Protein AF-A0AA96SDV1-F1 (afdb_monomer)

Structure (mmCIF, N/CA/C/O backbone):
data_AF-A0AA96SDV1-F1
#
_entry.id   AF-A0AA96SDV1-F1
#
loop_
_atom_site.group_PDB
_atom_site.id
_atom_site.type_symbol
_atom_site.label_atom_id
_atom_site.label_alt_id
_atom_site.label_comp_id
_atom_site.label_asym_id
_atom_site.label_entity_id
_atom_site.label_seq_id
_atom_site.pdbx_PDB_ins_code
_atom_site.Cartn_x
_atom_site.Cartn_y
_atom_site.Cartn_z
_atom_site.occupancy
_atom_site.B_iso_or_equiv
_atom_site.auth_seq_id
_atom_site.auth_comp_id
_atom_site.auth_asym_id
_atom_site.auth_atom_id
_atom_site.pdbx_PDB_model_num
ATOM 1 N N . MET A 1 1 ? 30.308 -0.633 -49.881 1.00 46.16 1 MET A N 1
ATOM 2 C CA . MET A 1 1 ? 30.335 0.846 -50.010 1.00 46.16 1 MET A CA 1
ATOM 3 C C . MET A 1 1 ? 31.637 1.445 -49.468 1.00 46.16 1 MET A C 1
ATOM 5 O O . MET A 1 1 ? 32.096 2.434 -50.023 1.00 46.16 1 MET A O 1
ATOM 9 N N . GLU A 1 2 ? 32.264 0.840 -48.448 1.00 49.03 2 GLU A N 1
ATOM 10 C CA . GLU A 1 2 ? 33.582 1.255 -47.923 1.00 49.03 2 GLU A CA 1
ATOM 11 C C . GLU A 1 2 ? 34.731 1.100 -48.927 1.00 49.03 2 GLU A C 1
ATOM 13 O O . GLU A 1 2 ? 35.486 2.045 -49.115 1.00 49.03 2 GLU A O 1
ATOM 18 N N . THR A 1 3 ? 34.788 -0.001 -49.680 1.00 58.09 3 THR A N 1
ATOM 19 C CA . THR A 1 3 ? 35.869 -0.283 -50.646 1.00 58.09 3 THR A CA 1
ATOM 20 C C . THR A 1 3 ? 36.014 0.763 -51.754 1.00 58.09 3 THR A C 1
ATOM 22 O O . THR A 1 3 ? 37.123 1.163 -52.090 1.00 58.09 3 THR A O 1
ATOM 25 N N . ILE A 1 4 ? 34.905 1.270 -52.300 1.00 57.59 4 ILE A N 1
ATOM 26 C CA . ILE A 1 4 ? 34.929 2.320 -53.335 1.00 57.59 4 ILE A CA 1
ATOM 27 C C . ILE A 1 4 ? 35.374 3.660 -52.738 1.00 57.59 4 ILE A C 1
ATOM 29 O O . ILE A 1 4 ? 36.115 4.412 -53.369 1.00 57.59 4 ILE A O 1
ATOM 33 N N . LYS A 1 5 ? 34.947 3.957 -51.506 1.00 57.22 5 LYS A N 1
ATOM 34 C CA . LYS A 1 5 ? 35.316 5.186 -50.797 1.00 57.22 5 LYS A CA 1
ATOM 35 C C . LYS A 1 5 ? 36.803 5.196 -50.439 1.00 57.22 5 LYS A C 1
ATOM 37 O O . LYS A 1 5 ? 37.444 6.239 -50.523 1.00 57.22 5 LYS A O 1
ATOM 42 N N . GLU A 1 6 ? 37.339 4.037 -50.084 1.00 62.56 6 GLU A N 1
ATOM 43 C CA . GLU A 1 6 ? 38.743 3.830 -49.746 1.00 62.56 6 GLU A CA 1
ATOM 44 C C . GLU A 1 6 ? 39.637 3.852 -50.994 1.00 62.56 6 GLU A C 1
ATOM 46 O O . GLU A 1 6 ? 40.657 4.537 -50.999 1.00 62.56 6 GLU A O 1
ATOM 51 N N . LEU A 1 7 ? 39.201 3.233 -52.099 1.00 61.16 7 LEU A N 1
ATOM 52 C CA . LEU A 1 7 ? 39.868 3.327 -53.404 1.00 61.16 7 LEU A CA 1
ATOM 53 C C . LEU A 1 7 ? 39.918 4.767 -53.925 1.00 61.16 7 LEU A C 1
ATOM 55 O O . LEU A 1 7 ? 40.972 5.219 -54.367 1.00 61.16 7 LEU A O 1
ATOM 59 N N . LEU A 1 8 ? 38.811 5.511 -53.824 1.00 56.19 8 LEU A N 1
ATOM 60 C CA . LEU A 1 8 ? 38.779 6.933 -54.172 1.00 56.19 8 LEU A CA 1
ATOM 61 C C . LEU A 1 8 ? 39.690 7.745 -53.252 1.00 56.19 8 LEU A C 1
ATOM 63 O O . LEU A 1 8 ? 40.489 8.534 -53.738 1.00 56.19 8 LEU A O 1
ATOM 67 N N . SER A 1 9 ? 39.630 7.532 -51.937 1.00 59.84 9 SER A N 1
ATOM 68 C CA . SER A 1 9 ? 40.501 8.230 -50.987 1.00 59.84 9 SER A CA 1
ATOM 69 C C . SER A 1 9 ? 41.980 7.987 -51.291 1.00 59.84 9 SER A C 1
ATOM 71 O O . SER A 1 9 ? 42.760 8.934 -51.311 1.00 59.84 9 SER A O 1
ATOM 73 N N . ASN A 1 10 ? 42.364 6.743 -51.574 1.00 67.88 10 ASN A N 1
ATOM 74 C CA . ASN A 1 10 ? 43.746 6.376 -51.868 1.00 67.88 10 ASN A CA 1
ATOM 75 C C . ASN A 1 10 ? 44.205 6.914 -53.224 1.00 67.88 10 ASN A C 1
ATOM 77 O O . ASN A 1 10 ? 45.301 7.457 -53.313 1.00 67.88 10 ASN A O 1
ATOM 81 N N . PHE A 1 11 ? 43.362 6.857 -54.258 1.00 64.69 11 PHE A N 1
ATOM 82 C CA . PHE A 1 11 ? 43.662 7.468 -55.553 1.00 64.69 11 PHE A CA 1
ATOM 83 C C . PHE A 1 11 ? 43.904 8.977 -55.420 1.00 64.69 11 PHE A C 1
ATOM 85 O O . PHE A 1 11 ? 44.872 9.504 -55.960 1.00 64.69 11 PHE A O 1
ATOM 92 N N . LEU A 1 12 ? 43.069 9.668 -54.645 1.00 57.94 12 LEU A N 1
ATOM 93 C CA . LEU A 1 12 ? 43.181 11.110 -54.437 1.00 57.94 12 LEU A CA 1
ATOM 94 C C . LEU A 1 12 ? 44.414 11.492 -53.613 1.00 57.94 12 LEU A C 1
ATOM 96 O O . LEU A 1 12 ? 45.071 12.475 -53.937 1.00 57.94 12 LEU A O 1
ATOM 100 N N . LYS A 1 13 ? 44.777 10.679 -52.617 1.00 56.91 13 LYS A N 1
ATOM 101 C CA . LYS A 1 13 ? 45.990 10.857 -51.805 1.00 56.91 13 LYS A CA 1
ATOM 102 C C . LYS A 1 13 ? 47.271 10.625 -52.616 1.00 56.91 13 LYS A C 1
ATOM 104 O O . LYS A 1 13 ? 48.231 11.376 -52.500 1.00 56.91 13 LYS A O 1
ATOM 109 N N . VAL A 1 14 ? 47.258 9.627 -53.502 1.00 56.12 14 VAL A N 1
ATOM 110 C CA . VAL A 1 14 ? 48.358 9.344 -54.440 1.00 56.12 14 VAL A CA 1
ATOM 111 C C . VAL A 1 14 ? 48.517 10.470 -55.464 1.00 56.12 14 VAL A C 1
ATOM 113 O O . VAL A 1 14 ? 49.640 10.811 -55.839 1.00 56.12 14 VAL A O 1
ATOM 116 N N . GLN A 1 15 ? 47.411 11.079 -55.900 1.00 51.03 15 GLN A N 1
ATOM 117 C CA . GLN A 1 15 ? 47.461 12.278 -56.735 1.00 51.03 15 GLN A CA 1
ATOM 118 C C . GLN A 1 15 ? 48.000 13.475 -55.947 1.00 51.03 15 GLN A C 1
ATOM 120 O O . GLN A 1 15 ? 48.813 14.205 -56.494 1.00 51.03 15 GLN 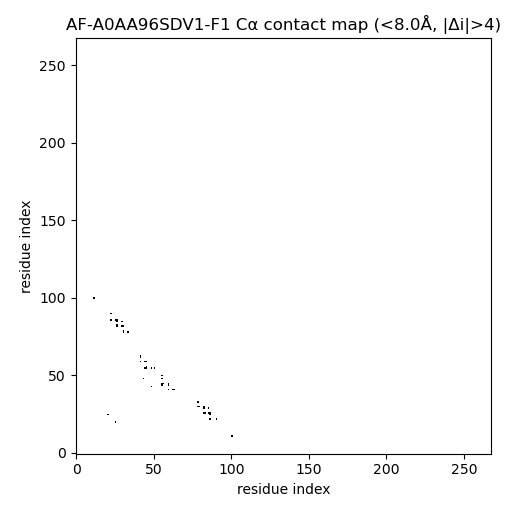A O 1
ATOM 125 N N . GLU A 1 16 ? 47.633 13.636 -54.672 1.00 51.94 16 GLU A N 1
ATOM 126 C CA . GLU A 1 16 ? 48.140 14.695 -53.788 1.00 51.94 16 GLU A CA 1
ATOM 127 C C . GLU A 1 16 ? 49.663 14.628 -53.567 1.00 51.94 16 GLU A C 1
ATOM 129 O O . GLU A 1 16 ? 50.335 15.656 -53.536 1.00 51.94 16 GLU A O 1
ATOM 134 N N . GLU A 1 17 ? 50.245 13.431 -53.483 1.00 55.88 17 GLU A N 1
ATOM 135 C CA . GLU A 1 17 ? 51.693 13.260 -53.294 1.00 55.88 17 GLU A CA 1
ATOM 136 C C . GLU A 1 17 ? 52.511 13.485 -54.577 1.00 55.88 17 GLU A C 1
ATOM 138 O O . GLU A 1 17 ? 53.611 14.042 -54.517 1.00 55.88 17 GLU A O 1
ATOM 143 N N . LYS A 1 18 ? 51.969 13.153 -55.759 1.00 54.41 18 LYS A N 1
ATOM 144 C CA . LYS A 1 18 ? 52.624 13.438 -57.053 1.00 54.41 18 LYS A CA 1
ATOM 145 C C . LYS A 1 18 ? 52.717 14.942 -57.369 1.00 54.41 18 LYS A C 1
ATOM 147 O O . LYS A 1 18 ? 53.547 15.335 -58.186 1.00 54.41 18 LYS A O 1
ATOM 152 N N . ILE A 1 19 ? 51.934 15.788 -56.687 1.00 51.47 19 ILE A N 1
ATOM 153 C CA . ILE A 1 19 ? 51.866 17.259 -56.854 1.00 51.47 19 ILE A CA 1
ATOM 154 C C . ILE A 1 19 ? 53.141 17.993 -56.428 1.00 51.47 19 ILE A C 1
ATOM 156 O O . ILE A 1 19 ? 53.371 19.117 -56.864 1.00 51.47 19 ILE A O 1
ATOM 160 N N . LYS A 1 20 ? 54.009 17.394 -55.607 1.00 52.22 20 LYS A N 1
ATOM 161 C CA . LYS A 1 20 ? 55.226 18.081 -55.136 1.00 52.22 20 LYS A CA 1
ATOM 162 C C . LYS A 1 20 ? 56.377 18.102 -56.142 1.00 52.22 20 LYS A C 1
ATOM 164 O O . LYS A 1 20 ? 57.445 18.616 -55.813 1.00 52.22 20 LYS A O 1
ATOM 169 N N . THR A 1 21 ? 56.206 17.551 -57.343 1.00 58.50 21 THR A N 1
ATOM 170 C CA . THR A 1 21 ? 57.292 17.566 -58.326 1.00 58.50 21 THR A CA 1
ATOM 171 C C . THR A 1 21 ? 57.324 18.900 -59.075 1.00 58.50 21 THR A C 1
ATOM 173 O O . THR A 1 21 ? 56.335 19.256 -59.717 1.00 58.50 21 THR A O 1
ATOM 176 N N . PRO A 1 22 ? 58.439 19.661 -59.012 1.00 59.53 22 PRO A N 1
ATOM 177 C CA . PRO A 1 22 ? 58.585 20.878 -59.797 1.00 59.53 22 PRO A CA 1
ATOM 178 C C . PRO A 1 22 ? 58.378 20.526 -61.267 1.00 59.53 22 PRO A C 1
ATOM 180 O O . PRO A 1 22 ? 58.910 19.525 -61.738 1.00 59.53 22 PRO A O 1
ATOM 183 N N . THR A 1 23 ? 57.618 21.356 -61.975 1.00 59.34 23 THR A N 1
ATOM 184 C CA . THR A 1 23 ? 57.243 21.295 -63.399 1.00 59.34 23 THR A CA 1
ATOM 185 C C . THR A 1 23 ? 58.334 20.737 -64.335 1.00 59.34 23 THR A C 1
ATOM 187 O O . THR A 1 23 ? 58.040 20.080 -65.331 1.00 59.34 23 THR A O 1
ATOM 190 N N . PHE A 1 24 ? 59.602 20.925 -63.966 1.00 55.38 24 PHE A N 1
ATOM 191 C CA . PHE A 1 24 ? 60.792 20.333 -64.571 1.00 55.38 24 PHE A CA 1
ATOM 192 C C . PHE A 1 24 ? 60.810 18.789 -64.635 1.00 55.38 24 PHE A C 1
ATOM 194 O O . PHE A 1 24 ? 61.191 18.233 -65.660 1.00 55.38 24 PHE A O 1
ATOM 201 N N . ILE A 1 25 ? 60.379 18.073 -63.590 1.00 62.38 25 ILE A N 1
ATOM 202 C CA . ILE A 1 25 ? 60.376 16.598 -63.563 1.00 62.38 25 ILE A CA 1
ATOM 203 C C . ILE A 1 25 ? 59.288 16.043 -64.488 1.00 62.38 25 ILE A C 1
ATOM 205 O O . ILE A 1 25 ? 59.541 15.101 -65.235 1.00 62.38 25 ILE A O 1
ATOM 209 N N . THR A 1 26 ? 58.108 16.666 -64.519 1.00 65.31 26 THR A N 1
ATOM 210 C CA . THR A 1 26 ? 57.031 16.302 -65.454 1.00 65.31 26 THR A CA 1
ATOM 211 C C . THR A 1 26 ? 57.447 16.549 -66.904 1.00 65.31 26 THR A C 1
ATOM 213 O O . THR A 1 26 ? 57.232 15.690 -67.759 1.00 65.31 26 THR A O 1
ATOM 216 N N . PHE A 1 27 ? 58.120 17.674 -67.169 1.00 63.06 27 PHE A N 1
ATOM 217 C CA . PHE A 1 27 ? 58.722 17.965 -68.470 1.00 63.06 27 PHE A CA 1
ATOM 218 C C . PHE A 1 27 ? 59.761 16.903 -68.868 1.00 63.06 27 PHE A C 1
ATOM 220 O O . PHE A 1 27 ? 59.729 16.393 -69.988 1.00 63.06 27 PHE A O 1
ATOM 227 N N . PHE A 1 28 ? 60.645 16.513 -67.945 1.00 62.22 28 PHE A N 1
ATOM 228 C CA . PHE A 1 28 ? 61.692 15.524 -68.203 1.00 62.22 28 PHE A CA 1
ATOM 229 C C . PHE A 1 28 ? 61.121 14.121 -68.466 1.00 62.22 28 PHE A C 1
ATOM 231 O O . PHE A 1 28 ? 61.553 13.440 -69.394 1.00 62.22 28 PHE A O 1
ATOM 238 N N . ILE A 1 29 ? 60.096 13.706 -67.714 1.00 70.62 29 ILE A N 1
ATOM 239 C CA . ILE A 1 29 ? 59.392 12.435 -67.940 1.00 70.62 29 ILE A CA 1
ATOM 240 C C . ILE A 1 29 ? 58.694 12.441 -69.306 1.00 70.62 29 ILE A C 1
ATOM 242 O O . ILE A 1 29 ? 58.842 11.486 -70.066 1.00 70.62 29 ILE A O 1
ATOM 246 N N . ALA A 1 30 ? 57.981 13.516 -69.658 1.00 67.19 30 ALA A N 1
ATOM 247 C CA . ALA A 1 30 ? 57.327 13.631 -70.962 1.00 67.19 30 ALA A CA 1
ATOM 248 C C . ALA A 1 30 ? 58.341 13.589 -72.121 1.00 67.19 30 ALA A C 1
ATOM 250 O O . ALA A 1 30 ? 58.115 12.908 -73.123 1.00 67.19 30 ALA A O 1
ATOM 251 N N . PHE A 1 31 ? 59.489 14.253 -71.959 1.00 65.69 31 PHE A N 1
ATOM 252 C CA . PHE A 1 31 ? 60.585 14.236 -72.926 1.00 65.69 31 PHE A CA 1
ATOM 253 C C . PHE A 1 31 ? 61.183 12.830 -73.115 1.00 65.69 31 PHE A C 1
ATOM 255 O O . PHE A 1 31 ? 61.393 12.395 -74.250 1.00 65.69 31 PHE A O 1
ATOM 262 N N . LEU A 1 32 ? 61.401 12.084 -72.026 1.00 68.44 32 LEU A N 1
ATOM 263 C CA . LEU A 1 32 ? 61.903 10.707 -72.089 1.00 68.44 32 LEU A CA 1
ATOM 264 C C . LEU A 1 32 ? 60.896 9.744 -72.728 1.00 68.44 32 LEU A C 1
ATOM 266 O O . LEU A 1 32 ? 61.281 8.939 -73.574 1.00 68.44 32 LEU A O 1
ATOM 270 N N . VAL A 1 33 ? 59.611 9.843 -72.377 1.00 73.31 33 VAL A N 1
ATOM 271 C CA . VAL A 1 33 ? 58.551 9.009 -72.971 1.00 73.31 33 VAL A CA 1
ATOM 272 C C . VAL A 1 33 ? 58.440 9.259 -74.474 1.00 73.31 33 VAL A C 1
ATOM 274 O O . VAL A 1 33 ? 58.340 8.305 -75.243 1.00 73.31 33 VAL A O 1
ATOM 277 N N . PHE A 1 34 ? 58.532 10.516 -74.914 1.00 68.00 34 PHE A N 1
ATOM 278 C CA . PHE A 1 34 ? 58.547 10.858 -76.336 1.00 68.00 34 PHE A CA 1
ATOM 279 C C . PHE A 1 34 ? 59.742 10.225 -77.064 1.00 68.00 34 PHE A C 1
ATOM 281 O O . PHE A 1 34 ? 59.574 9.610 -78.118 1.00 68.00 34 PHE A O 1
ATOM 288 N N . LYS A 1 35 ? 60.944 10.303 -76.474 1.00 67.12 35 LYS A N 1
ATOM 289 C CA . LYS A 1 35 ? 62.144 9.649 -77.017 1.00 67.12 35 LYS A CA 1
ATOM 290 C C . LYS A 1 35 ? 61.968 8.132 -77.115 1.00 67.12 35 LYS A C 1
ATOM 292 O O . LYS A 1 35 ? 62.226 7.562 -78.169 1.00 67.12 35 LYS A O 1
ATOM 297 N N . ILE A 1 36 ? 61.471 7.486 -76.063 1.00 70.25 36 ILE A N 1
ATOM 298 C CA . ILE A 1 36 ? 61.225 6.035 -76.035 1.00 70.25 36 ILE A CA 1
ATOM 299 C C . ILE A 1 36 ? 60.193 5.619 -77.092 1.00 70.25 36 ILE A C 1
ATOM 301 O O . ILE A 1 36 ? 60.390 4.618 -77.778 1.00 70.25 36 ILE A O 1
ATOM 305 N N . TRP A 1 37 ? 59.125 6.399 -77.273 1.00 72.19 37 TRP A N 1
ATOM 306 C CA . TRP A 1 37 ? 58.081 6.116 -78.257 1.00 72.19 37 TRP A CA 1
ATOM 307 C C . TRP A 1 37 ? 58.604 6.133 -79.702 1.00 72.19 37 TRP A C 1
ATOM 309 O O . TRP A 1 37 ? 58.268 5.249 -80.490 1.00 72.19 37 TRP A O 1
ATOM 319 N N . ILE A 1 38 ? 59.494 7.071 -80.034 1.00 67.38 38 ILE A N 1
ATOM 320 C CA . ILE A 1 38 ? 60.153 7.153 -81.348 1.00 67.38 38 ILE A CA 1
ATOM 321 C C . ILE A 1 38 ? 61.025 5.929 -81.649 1.00 67.38 38 ILE A C 1
ATOM 323 O O . ILE A 1 38 ? 60.967 5.387 -82.755 1.00 67.38 38 ILE A O 1
ATOM 327 N N . TYR A 1 39 ? 61.789 5.446 -80.668 1.00 66.75 39 TYR A N 1
ATOM 328 C CA . TYR A 1 39 ? 62.672 4.288 -80.850 1.00 66.75 39 TYR A CA 1
ATOM 329 C C . TYR A 1 39 ? 61.971 2.939 -80.638 1.00 66.75 39 TYR A C 1
ATOM 331 O O . TYR A 1 39 ? 62.569 1.883 -80.859 1.00 66.75 39 TYR A O 1
ATOM 339 N N . TRP A 1 40 ? 60.682 2.941 -80.291 1.00 67.12 40 TRP A N 1
ATOM 340 C CA . TRP A 1 40 ? 59.921 1.721 -80.035 1.00 67.12 40 TRP A CA 1
ATOM 341 C C . TRP A 1 40 ? 59.820 0.806 -81.262 1.00 67.12 40 TRP A C 1
ATOM 343 O O . TRP A 1 40 ? 59.880 -0.415 -81.140 1.00 67.12 40 TRP A O 1
ATOM 353 N N . LYS A 1 41 ? 59.715 1.372 -82.471 1.00 66.31 41 LYS A N 1
ATOM 354 C CA . LYS A 1 41 ? 59.564 0.586 -83.705 1.00 66.31 41 LYS A CA 1
ATOM 355 C C . LYS A 1 41 ? 60.830 -0.238 -84.032 1.00 66.31 41 LYS A C 1
ATOM 357 O O . LYS A 1 41 ? 60.678 -1.445 -84.219 1.00 66.31 41 LYS A O 1
ATOM 362 N N . PRO A 1 42 ? 62.059 0.319 -84.030 1.00 66.12 42 PRO A N 1
ATOM 363 C CA . PRO A 1 42 ? 63.296 -0.474 -84.088 1.00 66.12 42 PRO A CA 1
ATOM 364 C C . PRO A 1 42 ? 63.414 -1.530 -82.979 1.00 66.12 42 PRO A C 1
ATOM 366 O O . PRO A 1 42 ? 63.691 -2.692 -83.274 1.00 66.12 42 PRO A O 1
ATOM 369 N N . ILE A 1 43 ? 63.126 -1.156 -81.725 1.00 67.25 43 ILE A N 1
ATOM 370 C CA . ILE A 1 43 ? 63.198 -2.059 -80.561 1.00 67.25 43 ILE A CA 1
ATOM 371 C C . ILE A 1 43 ? 62.228 -3.243 -80.717 1.00 67.25 43 ILE A C 1
ATOM 373 O O . ILE A 1 43 ? 62.588 -4.391 -80.464 1.00 67.25 43 ILE A O 1
ATOM 377 N N . SER A 1 44 ? 61.014 -2.992 -81.210 1.00 64.94 44 SER A N 1
ATOM 378 C CA . SER A 1 44 ? 60.020 -4.041 -81.455 1.00 64.94 44 SER A CA 1
ATOM 379 C C . SER A 1 44 ? 60.454 -5.020 -82.552 1.00 64.94 44 SER A C 1
ATOM 381 O O . SER A 1 44 ? 60.241 -6.220 -82.417 1.00 64.94 44 SER A O 1
ATOM 383 N N . ILE A 1 45 ? 61.123 -4.544 -83.609 1.00 65.19 45 ILE A N 1
ATOM 384 C CA . ILE A 1 45 ? 61.638 -5.393 -84.697 1.00 65.19 45 ILE A CA 1
ATOM 385 C C . ILE A 1 45 ? 62.792 -6.264 -84.200 1.00 65.19 45 ILE A C 1
ATOM 387 O O . ILE A 1 45 ? 62.889 -7.423 -84.597 1.00 65.19 45 ILE A O 1
ATOM 391 N N . PHE A 1 46 ? 63.635 -5.734 -83.314 1.00 67.75 46 PHE A N 1
ATOM 392 C CA . PHE A 1 46 ? 64.703 -6.499 -82.676 1.00 67.75 46 PHE A CA 1
ATOM 393 C C . PHE A 1 46 ? 64.156 -7.670 -81.849 1.00 67.75 46 PHE A C 1
ATOM 395 O O . PHE A 1 46 ? 64.636 -8.797 -81.982 1.00 67.75 46 PHE A O 1
ATOM 402 N N . LEU A 1 47 ? 63.122 -7.407 -81.044 1.00 66.69 47 LEU A N 1
ATOM 403 C CA . LEU A 1 47 ? 62.551 -8.377 -80.107 1.00 66.69 47 LEU A CA 1
ATOM 404 C C . LEU A 1 47 ? 61.600 -9.396 -80.758 1.00 66.69 47 LEU A C 1
ATOM 406 O O . LEU A 1 47 ? 61.584 -10.547 -80.337 1.00 66.69 47 LEU A O 1
ATOM 410 N N . LEU A 1 48 ? 60.805 -8.996 -81.760 1.00 62.59 48 LEU A N 1
ATOM 411 C CA . LEU A 1 48 ? 59.678 -9.798 -82.276 1.00 62.59 48 LEU A CA 1
ATOM 412 C C . LEU A 1 48 ? 59.880 -10.361 -83.694 1.00 62.59 48 LEU A C 1
ATOM 414 O O . LEU A 1 48 ? 59.044 -11.130 -84.165 1.00 62.59 48 LEU A O 1
ATOM 418 N N . SER A 1 49 ? 60.947 -9.990 -84.409 1.00 63.19 49 SER A N 1
ATOM 419 C CA . SER A 1 49 ? 61.202 -10.514 -85.760 1.00 63.19 49 SER A CA 1
ATOM 420 C C . SER A 1 49 ? 61.707 -11.960 -85.722 1.00 63.19 49 SER A C 1
ATOM 422 O O . SER A 1 49 ? 62.539 -12.307 -84.890 1.00 63.19 49 SER A O 1
ATOM 424 N N . THR A 1 50 ? 61.260 -12.800 -86.658 1.00 61.34 50 THR A N 1
ATOM 425 C CA . THR A 1 50 ? 61.643 -14.221 -86.778 1.00 61.34 50 THR A CA 1
ATOM 426 C C . THR A 1 50 ? 62.829 -14.476 -87.721 1.00 61.34 50 THR A C 1
ATOM 428 O O . THR A 1 50 ? 63.242 -15.620 -87.885 1.00 61.34 50 THR A O 1
ATOM 431 N N . LYS A 1 51 ? 63.411 -13.429 -88.326 1.00 66.81 51 LYS A N 1
ATOM 432 C CA . LYS A 1 51 ? 64.542 -13.519 -89.280 1.00 66.81 51 LYS A CA 1
ATOM 433 C C . LYS A 1 51 ? 65.885 -13.829 -88.598 1.00 66.81 51 LYS A C 1
ATOM 435 O O . LYS A 1 51 ? 65.967 -13.766 -87.373 1.00 66.81 51 LYS A O 1
ATOM 440 N N . THR A 1 52 ? 66.946 -14.145 -89.341 1.00 70.12 52 THR A N 1
ATOM 441 C CA . THR A 1 52 ? 68.301 -14.334 -88.776 1.00 70.12 52 THR A CA 1
ATOM 442 C C . THR A 1 52 ? 68.837 -13.030 -88.168 1.00 70.12 52 THR A C 1
ATOM 444 O O . THR A 1 52 ? 68.421 -11.937 -88.552 1.00 70.12 52 THR A O 1
ATOM 447 N N . ILE A 1 53 ? 69.726 -13.124 -87.171 1.00 65.25 53 ILE A N 1
ATOM 448 C CA . ILE A 1 53 ? 70.187 -11.962 -86.382 1.00 65.25 53 ILE A CA 1
ATOM 449 C C . ILE A 1 53 ? 70.850 -10.893 -87.269 1.00 65.25 53 ILE A C 1
ATOM 451 O O . ILE A 1 53 ? 70.628 -9.704 -87.061 1.00 65.25 53 ILE A O 1
ATOM 455 N N . GLU A 1 54 ? 71.591 -11.301 -88.297 1.00 64.81 54 GLU A N 1
ATOM 456 C CA . GLU A 1 54 ? 72.297 -10.396 -89.211 1.00 64.81 54 GLU A CA 1
ATOM 457 C C . GLU A 1 54 ? 71.336 -9.556 -90.071 1.00 64.81 54 GLU A C 1
ATOM 459 O O . GLU A 1 54 ? 71.468 -8.334 -90.145 1.00 64.81 54 GLU A O 1
ATOM 464 N N . GLU A 1 55 ? 70.274 -10.168 -90.609 1.00 68.44 55 GLU A N 1
ATOM 465 C CA . GLU A 1 55 ? 69.219 -9.429 -91.315 1.00 68.44 55 GLU A CA 1
ATOM 466 C C . GLU A 1 55 ? 68.446 -8.489 -90.379 1.00 68.44 55 GLU A C 1
ATOM 468 O O . GLU A 1 55 ? 68.004 -7.417 -90.802 1.00 68.44 55 GLU A O 1
ATOM 473 N N . ARG A 1 56 ? 68.279 -8.855 -89.096 1.00 65.50 56 ARG A N 1
ATOM 474 C CA . ARG A 1 56 ? 67.657 -7.963 -88.100 1.00 65.50 56 ARG A CA 1
ATOM 475 C C . ARG A 1 56 ? 68.505 -6.722 -87.893 1.00 65.50 56 ARG A C 1
ATOM 477 O O . ARG A 1 56 ? 67.950 -5.628 -87.917 1.00 65.50 56 ARG A O 1
ATOM 484 N N . ILE A 1 57 ? 69.813 -6.893 -87.711 1.00 66.88 57 ILE A N 1
ATOM 485 C CA . ILE A 1 57 ? 70.738 -5.779 -87.501 1.00 66.88 57 ILE A CA 1
ATOM 486 C C . ILE A 1 57 ? 70.707 -4.850 -88.715 1.00 66.88 57 ILE A C 1
ATOM 4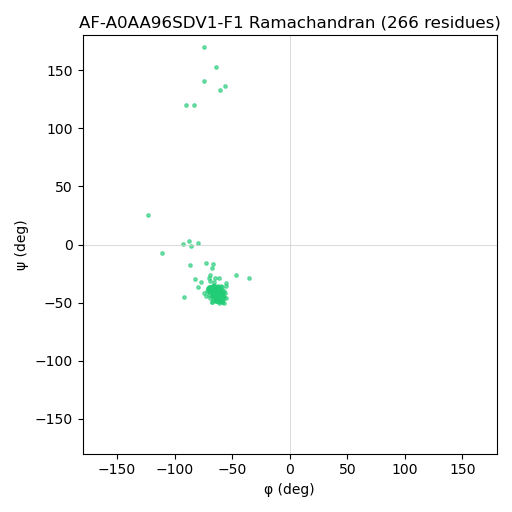88 O O . ILE A 1 57 ? 70.531 -3.657 -88.523 1.00 66.88 57 ILE A O 1
ATOM 492 N N . LEU A 1 58 ? 70.729 -5.370 -89.946 1.00 71.38 58 LEU A N 1
ATOM 493 C CA . LEU A 1 58 ? 70.710 -4.540 -91.159 1.00 71.38 58 LEU A CA 1
ATOM 494 C C . LEU A 1 58 ? 69.381 -3.772 -91.332 1.00 71.38 58 LEU A C 1
ATOM 496 O O . LEU A 1 58 ? 69.370 -2.586 -91.660 1.00 71.38 58 LEU A O 1
ATOM 500 N N . VAL A 1 59 ? 68.235 -4.409 -91.053 1.00 71.44 59 VAL A N 1
ATOM 501 C CA . VAL A 1 59 ? 66.918 -3.739 -91.100 1.00 71.44 59 VAL A CA 1
ATOM 502 C C . VAL A 1 59 ? 66.776 -2.688 -89.999 1.00 71.44 59 VAL A C 1
ATOM 504 O O . VAL A 1 59 ? 66.146 -1.649 -90.219 1.00 71.44 59 VAL A O 1
ATOM 507 N N . ILE A 1 60 ? 67.315 -2.959 -88.811 1.00 69.12 60 ILE A N 1
ATOM 508 C CA . ILE A 1 60 ? 67.315 -2.019 -87.690 1.00 69.12 60 ILE A CA 1
ATOM 509 C C . ILE A 1 60 ? 68.245 -0.854 -87.991 1.00 69.12 60 ILE A C 1
ATOM 511 O O . ILE A 1 60 ? 67.813 0.278 -87.834 1.00 69.12 60 ILE A O 1
ATOM 515 N N . ASP A 1 61 ? 69.450 -1.113 -88.486 1.00 70.31 61 ASP A N 1
ATOM 516 C CA . ASP A 1 61 ? 70.447 -0.099 -88.813 1.00 70.31 61 ASP A CA 1
ATOM 517 C C . ASP A 1 61 ? 69.948 0.834 -89.919 1.00 70.31 61 ASP A C 1
ATOM 519 O O . ASP A 1 61 ? 69.999 2.049 -89.779 1.00 70.31 61 ASP A O 1
ATOM 523 N N . ASN A 1 62 ? 69.303 0.298 -90.959 1.00 75.31 62 ASN A N 1
ATOM 524 C CA . ASN A 1 62 ? 68.674 1.127 -91.988 1.00 75.31 62 ASN A CA 1
ATOM 525 C C . ASN A 1 62 ? 67.490 1.948 -91.433 1.00 75.31 62 ASN A C 1
ATOM 527 O O . ASN A 1 62 ? 67.312 3.116 -91.770 1.00 75.31 62 ASN A O 1
ATOM 531 N N . LYS A 1 63 ? 66.677 1.379 -90.529 1.00 69.69 63 LYS A N 1
ATOM 532 C CA . LYS A 1 63 ? 65.580 2.126 -89.885 1.00 69.69 63 LYS A CA 1
ATOM 533 C C . LYS A 1 63 ? 66.084 3.182 -88.910 1.00 69.69 63 LYS A C 1
ATOM 535 O O . LYS A 1 63 ? 65.476 4.244 -88.844 1.00 69.69 63 LYS A O 1
ATOM 540 N N . ILE A 1 64 ? 67.152 2.906 -88.171 1.00 67.94 64 ILE A N 1
ATOM 541 C CA . ILE A 1 64 ? 67.807 3.867 -87.287 1.00 67.94 64 ILE A CA 1
ATOM 542 C C . ILE A 1 64 ? 68.447 4.965 -88.134 1.00 67.94 64 ILE A C 1
ATOM 544 O O . ILE A 1 64 ? 68.164 6.117 -87.854 1.00 67.94 64 ILE A O 1
ATOM 548 N N . ASN A 1 65 ? 69.144 4.651 -89.229 1.00 67.25 65 ASN A N 1
ATOM 549 C CA . ASN A 1 65 ? 69.684 5.645 -90.165 1.00 67.25 65 ASN A CA 1
ATOM 550 C C . ASN A 1 65 ? 68.590 6.505 -90.819 1.00 67.25 65 ASN A C 1
ATOM 552 O O . ASN A 1 65 ? 68.752 7.715 -90.938 1.00 67.25 65 ASN A O 1
ATOM 556 N N . LEU A 1 66 ? 67.444 5.927 -91.200 1.00 65.88 66 LEU A N 1
ATOM 557 C CA . LEU A 1 66 ? 66.294 6.694 -91.703 1.00 65.88 66 LEU A CA 1
ATOM 558 C C . LEU A 1 66 ? 65.677 7.586 -90.622 1.00 65.88 66 LEU A C 1
ATOM 560 O O . LEU A 1 66 ? 65.243 8.702 -90.911 1.00 65.88 66 LEU A O 1
ATOM 564 N N . ILE A 1 67 ? 65.609 7.103 -89.379 1.00 65.25 67 ILE A N 1
ATOM 565 C CA . ILE A 1 67 ? 65.194 7.909 -88.231 1.00 65.25 67 ILE A CA 1
ATOM 566 C C . ILE A 1 67 ? 66.222 9.022 -88.020 1.00 65.25 67 ILE A C 1
ATOM 568 O O . ILE A 1 67 ? 65.818 10.168 -87.959 1.00 65.25 67 ILE A O 1
ATOM 572 N N . GLU A 1 68 ? 67.521 8.748 -88.001 1.00 63.25 68 GLU A N 1
ATOM 573 C CA . GLU A 1 68 ? 68.589 9.730 -87.802 1.00 63.25 68 GLU A CA 1
ATOM 574 C C . GLU A 1 68 ? 68.685 10.753 -88.934 1.00 63.25 68 GLU A C 1
ATOM 576 O O . GLU A 1 68 ? 68.882 11.927 -88.642 1.00 63.25 68 GLU A O 1
ATOM 581 N N . GLN A 1 69 ? 68.451 10.388 -90.197 1.00 61.56 69 GLN A N 1
ATOM 582 C CA . GLN A 1 69 ? 68.336 11.355 -91.295 1.00 61.56 69 GLN A CA 1
ATOM 583 C C . GLN A 1 69 ? 67.107 12.259 -91.130 1.00 61.56 69 GLN A C 1
ATOM 585 O O . GLN A 1 69 ? 67.221 13.480 -91.266 1.00 61.56 69 GLN A O 1
AT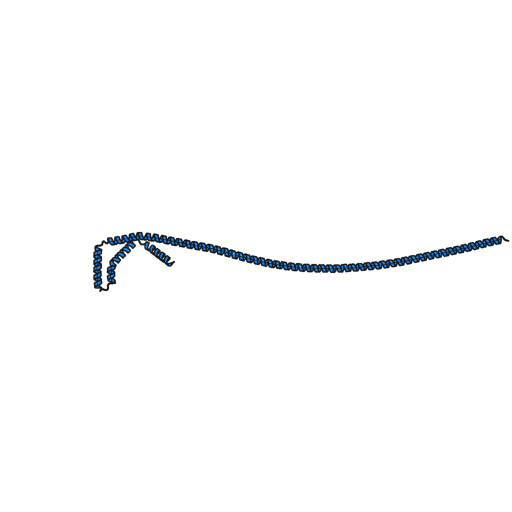OM 590 N N . ASN A 1 70 ? 65.950 11.687 -90.775 1.00 62.22 70 ASN A N 1
ATOM 591 C CA . ASN A 1 70 ? 64.723 12.450 -90.514 1.00 62.22 70 ASN A CA 1
ATOM 592 C C . ASN A 1 70 ? 64.798 13.273 -89.212 1.00 62.22 70 ASN A C 1
ATOM 594 O O . ASN A 1 70 ? 64.177 14.326 -89.103 1.00 62.22 70 ASN A O 1
ATOM 598 N N . PHE A 1 71 ? 65.568 12.825 -88.218 1.00 56.59 71 PHE A N 1
ATOM 599 C CA . PHE A 1 71 ? 65.814 13.536 -86.962 1.00 56.59 71 PHE A CA 1
ATOM 600 C C . PHE A 1 71 ? 66.911 14.585 -87.092 1.00 56.59 71 PHE A C 1
ATOM 602 O O . PHE A 1 71 ? 66.830 15.600 -86.418 1.00 56.59 71 PHE A O 1
ATOM 609 N N . SER A 1 72 ? 67.891 14.396 -87.974 1.00 53.44 72 SER A N 1
ATOM 610 C CA . SER A 1 72 ? 68.896 15.420 -88.283 1.00 53.44 72 SER A CA 1
ATOM 611 C C . SER A 1 72 ? 68.285 16.594 -89.047 1.00 53.44 72 SER A C 1
ATOM 613 O O . SER A 1 72 ? 68.766 17.718 -88.937 1.00 53.44 72 SER A O 1
ATOM 615 N N . THR A 1 73 ? 67.194 16.356 -89.782 1.00 54.72 73 THR A N 1
ATOM 616 C CA . THR A 1 73 ? 66.383 17.407 -90.418 1.00 54.72 73 THR A CA 1
ATOM 617 C C . THR A 1 73 ? 65.309 17.988 -89.495 1.00 54.72 73 THR A C 1
ATOM 619 O O . THR A 1 73 ? 64.832 19.095 -89.747 1.00 54.72 73 THR A O 1
ATOM 622 N N . HIS A 1 74 ? 64.953 17.306 -88.401 1.00 57.44 74 HIS A N 1
ATOM 623 C CA . HIS A 1 74 ? 64.034 17.834 -87.395 1.00 57.44 74 HIS A CA 1
ATOM 624 C C . HIS A 1 74 ? 64.781 18.602 -86.290 1.00 57.44 74 HIS A C 1
ATOM 626 O O . HIS A 1 74 ? 65.565 18.018 -85.544 1.00 57.44 74 HIS A O 1
ATOM 632 N N . PRO A 1 75 ? 64.498 19.901 -86.086 1.00 61.16 75 PRO A N 1
ATOM 633 C CA . PRO A 1 75 ? 65.140 20.661 -85.023 1.00 61.16 75 PRO A CA 1
ATOM 634 C C . PRO A 1 75 ? 64.814 20.048 -83.657 1.00 61.16 75 PRO A C 1
ATOM 636 O O . PRO A 1 75 ? 63.641 19.829 -83.341 1.00 61.16 75 PRO A O 1
ATOM 639 N N . LEU A 1 76 ? 65.824 19.863 -82.798 1.00 60.69 76 LEU A N 1
ATOM 640 C CA . LEU A 1 76 ? 65.658 19.504 -81.374 1.00 60.69 76 LEU A CA 1
ATOM 641 C C . LEU A 1 76 ? 64.590 20.364 -80.665 1.00 60.69 76 LEU A C 1
ATOM 643 O O . LEU A 1 76 ? 63.919 19.914 -79.735 1.00 60.69 76 LEU A O 1
ATOM 647 N N . TRP A 1 77 ? 64.381 21.578 -81.174 1.00 60.84 77 TRP A N 1
ATOM 648 C CA . TRP A 1 77 ? 63.351 22.522 -80.762 1.00 60.84 77 TRP A CA 1
ATOM 649 C C . TRP A 1 77 ? 61.915 21.972 -80.814 1.00 60.84 77 TRP A C 1
ATOM 651 O O . TRP A 1 77 ? 61.096 22.323 -79.969 1.00 60.84 77 TRP A O 1
ATOM 661 N N . LEU A 1 78 ? 61.585 21.079 -81.753 1.00 68.38 78 LEU A N 1
ATOM 662 C CA . LEU A 1 78 ? 60.219 20.559 -81.888 1.00 68.38 78 LEU A CA 1
ATOM 663 C C . LEU A 1 78 ? 59.842 19.616 -80.732 1.00 68.38 78 LEU A C 1
ATOM 665 O O . LEU A 1 78 ? 58.728 19.678 -80.215 1.00 68.38 78 LEU A O 1
ATOM 669 N N . SER A 1 79 ? 60.791 18.790 -80.271 1.00 66.56 79 SER A N 1
ATOM 670 C CA . SER A 1 79 ? 60.599 17.936 -79.085 1.00 66.56 79 SER A CA 1
ATOM 671 C C . SER A 1 79 ? 60.448 18.773 -77.812 1.00 66.56 79 SER A C 1
ATOM 673 O O . SER A 1 79 ? 59.644 18.445 -76.941 1.00 66.56 79 SER A O 1
ATOM 675 N N . PHE A 1 80 ? 61.192 19.879 -77.727 1.00 70.38 80 PHE A N 1
ATOM 676 C C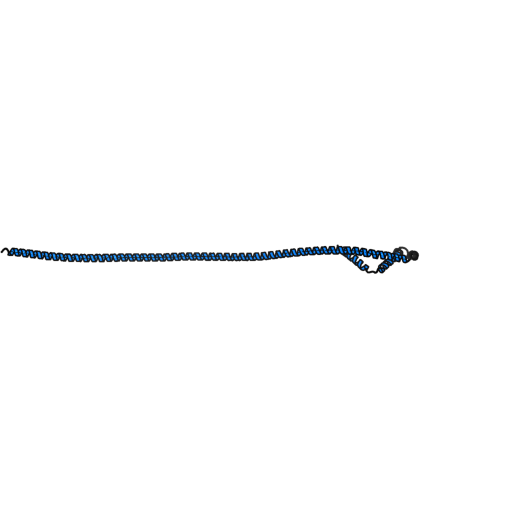A . PHE A 1 80 ? 61.090 20.832 -76.625 1.00 70.38 80 PHE A CA 1
ATOM 677 C C . PHE A 1 80 ? 59.715 21.519 -76.592 1.00 70.38 80 PHE A C 1
ATOM 679 O O . PHE A 1 80 ? 59.073 21.543 -75.544 1.00 70.38 80 PHE A O 1
ATOM 686 N N . LEU A 1 81 ? 59.218 22.001 -77.739 1.00 74.19 81 LEU A N 1
ATOM 687 C CA . LEU A 1 81 ? 57.890 22.619 -77.848 1.00 74.19 81 LEU A CA 1
ATOM 688 C C . LEU A 1 81 ? 56.758 21.647 -77.499 1.00 74.19 81 LEU A C 1
ATOM 690 O O . LEU A 1 81 ? 55.817 22.033 -76.808 1.00 74.19 81 LEU A O 1
ATOM 694 N N . PHE A 1 82 ? 56.856 20.385 -77.924 1.00 73.81 82 PHE A N 1
ATOM 695 C CA . PHE A 1 82 ? 55.868 19.364 -77.578 1.00 73.81 82 PHE A CA 1
ATOM 696 C C . PHE A 1 82 ? 55.820 19.102 -76.065 1.00 73.81 82 PHE A C 1
ATOM 698 O O . PHE A 1 82 ? 54.747 19.122 -75.460 1.00 73.81 82 PHE A O 1
ATOM 705 N N . ALA A 1 83 ? 56.982 18.923 -75.431 1.00 75.00 83 ALA A N 1
ATOM 706 C CA . ALA A 1 83 ? 57.061 18.727 -73.986 1.00 75.00 83 ALA A CA 1
ATOM 707 C C . ALA A 1 83 ? 56.563 19.961 -73.209 1.00 75.00 83 ALA A C 1
ATOM 709 O O . ALA A 1 83 ? 55.874 19.817 -72.197 1.00 75.00 83 ALA A O 1
ATOM 710 N N . LEU A 1 84 ? 56.833 21.172 -73.705 1.00 76.50 84 LEU A N 1
ATOM 711 C CA . LEU A 1 84 ? 56.338 22.421 -73.125 1.00 76.50 84 LEU A CA 1
ATOM 712 C C . LEU A 1 84 ? 54.809 22.537 -73.238 1.00 76.50 84 LEU A C 1
ATOM 714 O O . LEU A 1 84 ? 54.152 22.873 -72.254 1.00 76.50 84 LEU A O 1
ATOM 718 N N . ALA A 1 85 ? 54.223 22.176 -74.383 1.00 78.88 85 ALA A N 1
ATOM 719 C CA . ALA A 1 85 ? 52.773 22.173 -74.576 1.00 78.88 85 ALA A CA 1
ATOM 720 C C . ALA A 1 85 ? 52.060 21.192 -73.629 1.00 78.88 85 ALA A C 1
ATOM 722 O O . ALA A 1 85 ? 51.103 21.572 -72.956 1.00 78.88 85 ALA A O 1
ATOM 723 N N . ILE A 1 86 ? 52.557 19.955 -73.512 1.00 76.38 86 ILE A N 1
ATOM 724 C CA . ILE A 1 86 ? 52.012 18.960 -72.573 1.00 76.38 86 ILE A CA 1
ATOM 725 C C . ILE A 1 86 ? 52.129 19.445 -71.130 1.00 76.38 86 ILE A C 1
ATOM 727 O O . ILE A 1 86 ? 51.198 19.278 -70.345 1.00 76.38 86 ILE A O 1
ATOM 731 N N . THR A 1 87 ? 53.245 20.086 -70.791 1.00 75.56 87 THR A N 1
ATOM 732 C CA . THR A 1 87 ? 53.461 20.641 -69.456 1.00 75.56 87 THR A CA 1
ATOM 733 C C . THR A 1 87 ? 52.442 21.734 -69.139 1.00 75.56 87 THR A C 1
ATOM 735 O O . THR A 1 87 ? 51.817 21.671 -68.088 1.00 75.56 87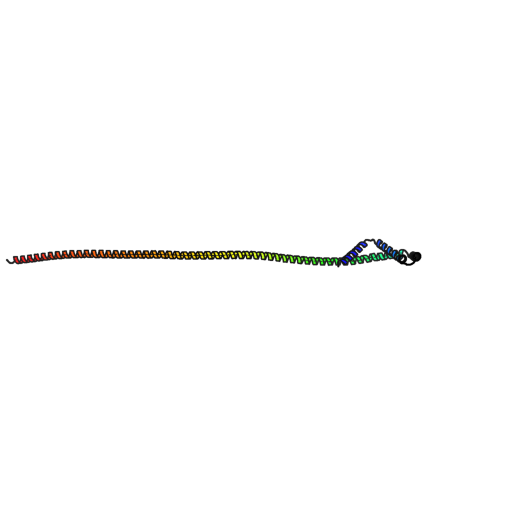 THR A O 1
ATOM 738 N N . ILE A 1 88 ? 52.194 22.680 -70.053 1.00 77.00 88 ILE A N 1
ATOM 739 C CA . ILE A 1 88 ? 51.181 23.736 -69.869 1.00 77.00 88 ILE A CA 1
ATOM 740 C C . ILE A 1 88 ? 49.780 23.135 -69.722 1.00 77.00 88 ILE A C 1
ATOM 742 O O . ILE A 1 88 ? 49.044 23.504 -68.805 1.00 77.00 88 ILE A O 1
ATOM 746 N N . ILE A 1 89 ? 49.424 22.185 -70.594 1.00 77.38 89 ILE A N 1
ATOM 747 C CA . ILE A 1 89 ? 48.136 21.486 -70.522 1.00 77.38 89 ILE A CA 1
ATOM 748 C C . ILE A 1 89 ? 47.995 20.804 -69.160 1.00 77.38 89 ILE A C 1
ATOM 750 O O . ILE A 1 89 ? 46.968 20.959 -68.508 1.00 77.38 89 ILE A O 1
ATOM 754 N N . TYR A 1 90 ? 49.029 20.108 -68.691 1.00 74.81 90 TYR A N 1
ATOM 755 C CA . TYR A 1 90 ? 49.016 19.432 -67.398 1.00 74.81 90 TYR A CA 1
ATOM 756 C C . TYR A 1 90 ? 48.918 20.419 -66.228 1.00 74.81 90 TYR A C 1
ATOM 758 O O . TYR A 1 90 ? 48.098 20.224 -65.334 1.00 74.81 90 TYR A O 1
ATOM 766 N N . THR A 1 91 ? 49.686 21.511 -66.250 1.00 74.12 91 THR A N 1
ATOM 767 C CA . THR A 1 91 ? 49.674 22.550 -65.209 1.00 74.12 91 THR A CA 1
ATOM 768 C C . THR A 1 91 ? 48.314 23.234 -65.071 1.00 74.12 91 THR A C 1
ATOM 770 O O . THR A 1 91 ? 47.980 23.656 -63.971 1.00 74.12 91 THR A O 1
ATOM 773 N N . ILE A 1 92 ? 47.513 23.327 -66.137 1.00 74.81 92 ILE A N 1
ATOM 774 C CA . ILE A 1 92 ? 46.171 23.937 -66.094 1.00 74.81 92 ILE A CA 1
ATOM 775 C C . ILE A 1 92 ? 45.082 22.895 -65.814 1.00 74.81 92 ILE A C 1
ATOM 777 O O . ILE A 1 92 ? 44.192 23.120 -64.992 1.00 74.81 92 ILE A O 1
ATOM 781 N N . LEU A 1 93 ? 45.140 21.744 -66.485 1.00 76.19 93 LEU A N 1
ATOM 782 C CA . LEU A 1 93 ? 44.125 20.698 -66.371 1.00 76.19 93 LEU A CA 1
ATOM 783 C C . LEU A 1 93 ? 44.115 20.076 -64.970 1.00 76.19 93 LEU A C 1
ATOM 785 O O . LEU A 1 93 ? 43.057 19.745 -64.437 1.00 76.19 93 LEU A O 1
ATOM 789 N N . PHE A 1 94 ? 45.287 19.944 -64.353 1.00 70.00 94 PHE A N 1
ATOM 790 C CA . PHE A 1 94 ? 45.424 19.285 -63.064 1.00 70.00 94 PHE A CA 1
ATOM 791 C C . PHE A 1 94 ? 44.764 20.062 -61.897 1.00 70.00 94 PHE A C 1
ATOM 793 O O . PHE A 1 94 ? 43.943 19.459 -61.197 1.00 70.00 94 PHE A O 1
ATOM 800 N N . PRO A 1 95 ? 45.000 21.379 -61.697 1.00 76.31 95 PRO A N 1
ATOM 801 C CA . PRO A 1 95 ? 44.292 22.168 -60.681 1.00 76.31 95 PRO A CA 1
ATOM 802 C C . PRO A 1 95 ? 42.765 22.129 -60.813 1.00 76.31 95 PRO A C 1
ATOM 804 O O . PRO A 1 95 ? 42.056 22.093 -59.806 1.00 76.31 95 PRO A O 1
ATOM 807 N N . LEU A 1 96 ? 42.245 22.090 -62.045 1.00 70.75 96 LEU A N 1
ATOM 808 C CA . LEU A 1 96 ? 40.803 22.006 -62.295 1.00 70.75 96 LEU A CA 1
ATOM 809 C C . LEU A 1 96 ? 40.214 20.677 -61.802 1.00 70.75 96 LEU A C 1
ATOM 811 O O . LEU A 1 96 ? 39.167 20.668 -61.151 1.00 70.75 96 LEU A O 1
ATOM 815 N N . ILE A 1 97 ? 40.910 19.561 -62.041 1.00 73.19 97 ILE A N 1
ATOM 816 C CA . ILE A 1 97 ? 40.508 18.244 -61.526 1.00 73.19 97 ILE A CA 1
ATOM 817 C C . ILE A 1 97 ? 40.540 18.237 -59.988 1.00 73.19 97 ILE A C 1
ATOM 819 O O . ILE A 1 97 ? 39.609 17.735 -59.353 1.00 73.19 97 ILE A O 1
ATOM 823 N N . GLN A 1 98 ? 41.563 18.840 -59.375 1.00 69.31 98 GLN A N 1
ATOM 824 C CA . GLN A 1 98 ? 41.706 18.901 -57.916 1.00 69.31 98 GLN A CA 1
ATOM 825 C C . GLN A 1 98 ? 40.562 19.675 -57.243 1.00 69.31 98 GLN A C 1
ATOM 827 O O . GLN A 1 98 ? 40.048 19.250 -56.204 1.00 69.31 98 GLN A O 1
ATOM 832 N N . LEU A 1 99 ? 40.120 20.784 -57.842 1.00 74.75 99 LEU A N 1
ATOM 833 C CA . LEU A 1 99 ? 39.002 21.570 -57.321 1.00 74.75 99 LEU A CA 1
ATOM 834 C C . LEU A 1 99 ? 37.702 20.750 -57.324 1.00 74.75 99 LEU A C 1
ATOM 836 O O . LEU A 1 99 ? 37.009 20.696 -56.305 1.00 74.75 99 LEU A O 1
ATOM 840 N N . GLY A 1 100 ? 37.417 20.034 -58.418 1.00 72.12 100 GLY A N 1
ATOM 841 C CA . GLY A 1 100 ? 36.247 19.154 -58.512 1.00 72.12 100 GLY A CA 1
ATOM 842 C C . GLY A 1 100 ? 36.251 18.042 -57.458 1.00 72.12 100 GLY A C 1
ATOM 843 O O . GLY A 1 100 ? 35.251 17.814 -56.774 1.00 72.12 100 GLY A O 1
ATOM 844 N N . VAL A 1 101 ? 37.401 17.399 -57.255 1.00 74.25 101 VAL A N 1
ATOM 845 C CA . VAL A 1 101 ? 37.583 16.368 -56.225 1.00 74.25 101 VAL A CA 1
ATOM 846 C C . VAL A 1 101 ? 37.320 16.907 -54.817 1.00 74.25 101 VAL A C 1
ATOM 848 O O . VAL A 1 101 ? 36.604 16.276 -54.034 1.00 74.25 101 VAL A O 1
ATOM 851 N N . ASN A 1 102 ? 37.891 18.065 -54.479 1.00 73.06 102 ASN A N 1
ATOM 852 C CA . ASN A 1 102 ? 37.771 18.648 -53.143 1.00 73.06 102 ASN A CA 1
ATOM 853 C C . ASN A 1 102 ? 36.319 19.003 -52.807 1.00 73.06 102 ASN A C 1
ATOM 855 O O . ASN A 1 102 ? 35.863 18.758 -51.685 1.00 73.06 102 ASN A O 1
ATOM 859 N N . VAL A 1 103 ? 35.568 19.507 -53.789 1.00 77.31 103 VAL A N 1
ATOM 860 C CA . VAL A 1 103 ? 34.134 19.780 -53.642 1.00 77.31 103 VAL A CA 1
ATOM 861 C C . VAL A 1 103 ? 33.373 18.489 -53.330 1.00 77.31 103 VAL A C 1
ATOM 863 O O . VAL A 1 103 ? 32.642 18.441 -52.337 1.00 77.31 103 VAL A O 1
ATOM 866 N N . ILE A 1 104 ? 33.605 17.416 -54.092 1.00 73.44 104 ILE A N 1
ATOM 867 C CA . ILE A 1 104 ? 32.954 16.115 -53.870 1.00 73.44 104 ILE A CA 1
ATOM 868 C C . ILE A 1 104 ? 33.295 15.556 -52.480 1.00 73.44 104 ILE A C 1
ATOM 870 O O . ILE A 1 104 ? 32.398 15.148 -51.737 1.00 73.44 104 ILE A O 1
ATOM 874 N N . LEU A 1 105 ? 34.572 15.583 -52.083 1.00 71.12 105 LEU A N 1
ATOM 875 C CA . LEU A 1 105 ? 35.010 15.121 -50.762 1.00 71.12 105 LEU A CA 1
ATOM 876 C C . LEU A 1 105 ? 34.349 15.907 -49.624 1.00 71.12 105 LEU A C 1
ATOM 878 O O . LEU A 1 105 ? 33.920 15.311 -48.633 1.00 71.12 105 LEU A O 1
ATOM 882 N N . SER A 1 106 ? 34.249 17.231 -49.756 1.00 74.31 106 SER A N 1
ATOM 883 C CA . SER A 1 106 ? 33.622 18.085 -48.743 1.00 74.31 106 SER A CA 1
ATOM 884 C C . SER A 1 106 ? 32.128 17.780 -48.582 1.00 74.31 106 SER A C 1
ATOM 886 O O . SER A 1 106 ? 31.633 17.672 -47.456 1.00 74.31 106 SER A O 1
ATOM 888 N N . TRP A 1 107 ? 31.426 17.535 -49.691 1.00 73.06 107 TRP A N 1
ATOM 889 C CA . TRP A 1 107 ? 30.007 17.196 -49.692 1.00 73.06 107 TRP A CA 1
ATOM 890 C C . TRP A 1 107 ? 29.746 15.840 -49.026 1.00 73.06 107 TRP A C 1
ATOM 892 O O . TRP A 1 107 ? 28.874 15.725 -48.159 1.00 73.06 107 TRP A O 1
ATOM 902 N N . VAL A 1 108 ? 30.562 14.829 -49.344 1.00 74.38 108 VAL A N 1
ATOM 903 C CA . VAL A 1 108 ? 30.480 13.498 -48.719 1.00 74.38 108 VAL A CA 1
ATOM 904 C C . VAL A 1 108 ? 30.768 13.568 -47.216 1.00 74.38 108 VAL A C 1
ATOM 906 O O . VAL A 1 108 ? 30.052 12.953 -46.423 1.00 74.38 108 VAL A O 1
ATOM 909 N N . LYS A 1 109 ? 31.782 14.338 -46.795 1.00 73.56 109 LYS A N 1
ATOM 910 C CA . LYS A 1 109 ? 32.094 14.533 -45.368 1.00 73.56 109 LYS A CA 1
ATOM 911 C C . LYS A 1 109 ? 30.933 15.199 -44.622 1.00 73.56 109 LYS A C 1
ATOM 913 O O . LYS A 1 109 ? 30.546 14.713 -43.561 1.00 73.56 109 LYS A O 1
ATOM 918 N N . LYS A 1 110 ? 30.337 16.251 -45.196 1.00 76.31 110 LYS A N 1
ATOM 919 C CA . LYS A 1 110 ? 29.205 16.978 -44.598 1.00 76.31 110 LYS A CA 1
ATOM 920 C C . LYS A 1 110 ? 27.966 16.093 -44.441 1.00 76.31 110 LYS A C 1
ATOM 922 O O . LYS A 1 110 ? 27.361 16.073 -43.372 1.00 76.31 110 LYS A O 1
ATOM 927 N N . LYS A 1 111 ? 27.616 15.311 -45.470 1.00 73.44 111 LYS A N 1
ATOM 928 C CA . LYS A 1 111 ? 26.469 14.390 -45.419 1.00 73.44 111 LYS A CA 1
ATOM 929 C C . LYS A 1 111 ? 26.647 13.317 -44.340 1.00 73.44 111 LYS A C 1
ATOM 931 O O . LYS A 1 111 ? 25.723 13.063 -43.573 1.00 73.44 111 LYS A O 1
ATOM 936 N N . ASN A 1 112 ? 27.843 12.739 -44.232 1.00 70.88 112 ASN A N 1
ATOM 937 C CA . ASN A 1 112 ? 28.130 11.723 -43.219 1.00 70.88 112 ASN A CA 1
ATOM 938 C C . ASN A 1 112 ? 28.112 12.278 -41.787 1.00 70.88 112 ASN A C 1
ATOM 940 O O . ASN A 1 112 ? 27.659 11.580 -40.883 1.00 70.88 112 ASN A O 1
ATOM 944 N N . PHE A 1 113 ? 28.579 13.512 -41.573 1.00 74.75 113 PHE A N 1
ATOM 945 C CA . PHE A 1 113 ? 28.528 14.148 -40.255 1.00 74.75 113 PHE A CA 1
ATOM 946 C C . PHE A 1 113 ? 27.084 14.394 -39.801 1.00 74.75 113 PHE A C 1
ATOM 948 O O . PHE A 1 113 ? 26.737 14.045 -38.678 1.00 74.75 113 PHE A O 1
ATOM 955 N N . ASN A 1 114 ? 26.228 14.904 -40.693 1.00 79.19 114 ASN A N 1
ATOM 956 C CA . ASN A 1 114 ? 24.820 15.155 -40.376 1.00 79.19 114 ASN A CA 1
ATOM 957 C C . ASN A 1 114 ? 24.061 13.864 -40.041 1.00 79.19 114 ASN A C 1
ATOM 959 O O . ASN A 1 114 ? 23.331 13.835 -39.059 1.00 79.19 114 ASN A O 1
ATOM 963 N N . ILE A 1 115 ? 24.275 12.788 -40.809 1.00 77.12 115 ILE A N 1
ATOM 964 C CA . ILE A 1 115 ? 23.649 11.482 -40.537 1.00 77.12 115 ILE A CA 1
ATOM 965 C C . ILE A 1 115 ? 24.102 10.939 -39.177 1.00 77.12 115 ILE A C 1
ATOM 967 O O . ILE A 1 115 ? 23.287 10.452 -38.400 1.00 77.12 115 ILE A O 1
ATOM 971 N N . LYS A 1 116 ? 25.401 11.040 -38.864 1.00 81.75 116 LYS A N 1
ATOM 972 C CA . LYS A 1 116 ? 25.929 10.580 -37.576 1.00 81.75 116 LYS A CA 1
ATOM 973 C C . LYS A 1 116 ? 25.359 11.391 -36.410 1.00 81.75 116 LYS A C 1
ATOM 975 O O . LYS A 1 116 ? 24.985 10.800 -35.403 1.00 81.75 116 LYS A O 1
ATOM 980 N N . ALA A 1 117 ? 25.281 12.713 -36.557 1.00 81.62 117 ALA A N 1
ATOM 981 C CA . ALA A 1 117 ? 24.721 13.591 -35.539 1.00 81.62 117 ALA A CA 1
ATOM 982 C C . ALA A 1 117 ? 23.242 13.270 -35.276 1.00 81.62 117 ALA A C 1
ATOM 984 O O . ALA A 1 117 ? 22.859 13.112 -34.122 1.00 81.62 117 ALA A O 1
ATOM 985 N N . ASP A 1 118 ? 22.436 13.095 -36.325 1.00 86.81 118 ASP A N 1
ATOM 986 C CA . ASP A 1 118 ? 21.007 12.781 -36.211 1.00 86.81 118 ASP A CA 1
ATOM 987 C C . ASP A 1 118 ? 20.768 11.443 -35.489 1.00 86.81 118 ASP A C 1
ATOM 989 O O . ASP A 1 118 ? 20.049 11.391 -34.489 1.00 86.81 118 ASP A O 1
ATOM 993 N N . ILE A 1 119 ? 21.491 10.389 -35.890 1.00 87.50 119 ILE A N 1
ATOM 994 C CA . ILE A 1 119 ? 21.467 9.083 -35.212 1.00 87.50 119 ILE A CA 1
ATOM 995 C C . ILE A 1 119 ? 21.855 9.220 -33.734 1.00 87.50 119 ILE A C 1
ATOM 997 O O . ILE A 1 119 ? 21.195 8.654 -32.863 1.00 87.50 119 ILE A O 1
ATOM 1001 N N . GLU A 1 120 ? 22.912 9.974 -33.425 1.00 89.00 120 GLU A N 1
ATOM 1002 C CA . GLU A 1 120 ? 23.357 10.168 -32.045 1.00 89.00 120 GLU A CA 1
ATOM 1003 C C . GLU A 1 120 ? 22.308 10.915 -31.208 1.00 89.00 120 GLU A C 1
ATOM 1005 O O . GLU A 1 120 ? 22.057 10.546 -30.056 1.00 89.00 120 GLU A O 1
ATOM 1010 N N . THR A 1 121 ? 21.648 11.927 -31.780 1.00 90.38 121 THR A N 1
ATOM 1011 C CA . THR A 1 121 ? 20.561 12.632 -31.088 1.00 90.38 121 THR A CA 1
ATOM 1012 C C . THR A 1 121 ? 19.365 11.733 -30.805 1.00 90.38 121 THR A C 1
ATOM 1014 O O . THR A 1 121 ? 18.815 11.786 -29.704 1.00 90.38 121 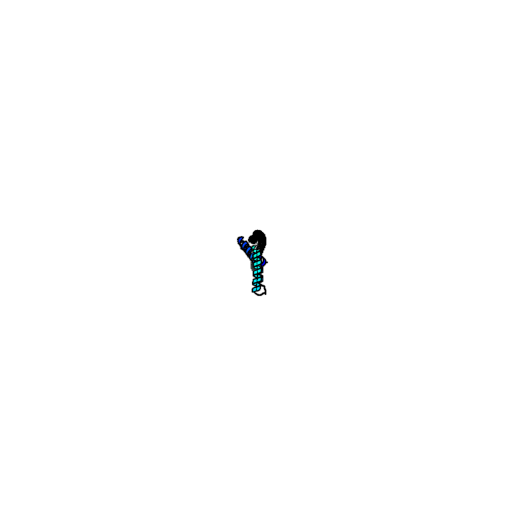THR A O 1
ATOM 1017 N N . GLU A 1 122 ? 18.995 10.870 -31.747 1.00 91.19 122 GLU A N 1
ATOM 1018 C CA . GLU A 1 122 ? 17.858 9.967 -31.597 1.00 91.19 122 GLU A CA 1
ATOM 1019 C C . GLU A 1 122 ? 18.144 8.876 -30.555 1.00 91.19 122 GLU A C 1
ATOM 1021 O O . GLU A 1 122 ? 17.311 8.596 -29.691 1.00 91.19 122 GLU A O 1
ATOM 1026 N N . ILE A 1 123 ? 19.369 8.336 -30.542 1.00 91.44 123 ILE A N 1
ATOM 1027 C CA . ILE A 1 123 ? 19.827 7.408 -29.500 1.00 91.44 123 ILE A CA 1
ATOM 1028 C C . ILE A 1 123 ? 19.751 8.063 -28.115 1.00 91.44 123 ILE A C 1
ATOM 1030 O O . ILE A 1 123 ? 19.262 7.441 -27.170 1.00 91.44 123 ILE A O 1
ATOM 1034 N N . ARG A 1 124 ? 20.196 9.321 -27.971 1.00 91.81 124 ARG A N 1
ATOM 1035 C CA . ARG A 1 124 ? 20.117 10.042 -26.687 1.00 91.81 124 ARG A CA 1
ATOM 1036 C C . ARG A 1 124 ? 18.673 10.235 -26.228 1.00 91.81 124 ARG A C 1
ATOM 1038 O O . ARG A 1 124 ? 18.392 9.992 -25.057 1.00 91.81 124 ARG A O 1
ATOM 1045 N N . LYS A 1 125 ? 17.760 10.625 -27.125 1.00 94.62 125 LYS A N 1
ATOM 1046 C CA . LYS A 1 125 ? 16.329 10.769 -26.798 1.00 94.62 125 LYS A CA 1
ATOM 1047 C C . LYS A 1 125 ? 15.740 9.456 -26.290 1.00 94.62 125 LYS A C 1
ATOM 1049 O O . LYS A 1 125 ? 15.158 9.439 -25.208 1.00 94.62 125 LYS A O 1
ATOM 1054 N N . ARG A 1 126 ? 15.969 8.356 -27.013 1.00 92.81 126 ARG A N 1
ATOM 1055 C CA . ARG A 1 126 ? 15.496 7.025 -26.605 1.00 92.81 126 ARG A CA 1
ATOM 1056 C C . ARG A 1 126 ? 16.086 6.584 -25.271 1.00 92.81 126 ARG A C 1
ATOM 1058 O O . ARG A 1 126 ? 15.363 6.051 -24.439 1.00 92.81 126 ARG A O 1
ATOM 1065 N N . LYS A 1 127 ? 17.375 6.842 -25.027 1.00 94.50 127 LYS A N 1
ATOM 1066 C CA . LYS A 1 127 ? 18.017 6.522 -23.744 1.00 94.50 127 LYS A CA 1
ATOM 1067 C C . LYS A 1 127 ? 17.349 7.252 -22.574 1.00 94.50 127 LYS A C 1
ATOM 1069 O O . LYS A 1 127 ? 17.049 6.623 -21.567 1.00 94.50 127 LYS A O 1
ATOM 1074 N N . ILE A 1 128 ? 17.069 8.547 -22.732 1.00 94.06 128 ILE A N 1
ATOM 1075 C CA . ILE A 1 128 ? 16.368 9.351 -21.717 1.00 94.06 128 ILE A CA 1
ATOM 1076 C C . ILE A 1 128 ? 14.949 8.817 -21.479 1.00 94.06 128 ILE A C 1
ATOM 1078 O O . ILE A 1 128 ? 14.480 8.782 -20.344 1.00 94.06 128 ILE A O 1
ATOM 1082 N N . GLU A 1 129 ? 14.243 8.417 -22.535 1.00 94.94 129 GLU A N 1
ATOM 1083 C CA . GLU A 1 129 ? 12.888 7.872 -22.424 1.00 94.94 129 GLU A CA 1
ATOM 1084 C C . GLU A 1 129 ? 12.856 6.520 -21.698 1.00 94.94 129 GLU A C 1
ATOM 1086 O O . GLU A 1 129 ? 12.011 6.313 -20.821 1.00 94.94 129 GLU A O 1
ATOM 1091 N N . ILE A 1 130 ? 13.809 5.634 -22.000 1.00 93.88 130 ILE A N 1
ATOM 1092 C CA . ILE A 1 130 ? 13.987 4.358 -21.296 1.00 93.88 130 ILE A CA 1
ATOM 1093 C C . ILE A 1 130 ? 14.275 4.615 -19.815 1.00 93.88 130 ILE A C 1
ATOM 1095 O O . ILE A 1 130 ? 13.584 4.068 -18.962 1.00 93.88 130 ILE A O 1
ATOM 1099 N N . GLU A 1 131 ? 15.215 5.507 -19.498 1.00 93.88 131 GLU A N 1
ATOM 1100 C CA . GLU A 1 131 ? 15.582 5.826 -18.114 1.00 93.88 131 GLU A CA 1
ATOM 1101 C C . GLU A 1 131 ? 14.401 6.403 -17.316 1.00 93.88 131 GLU A C 1
ATOM 1103 O O . GLU A 1 131 ? 14.134 5.965 -16.196 1.00 93.88 131 GLU A O 1
ATOM 1108 N N . LYS A 1 132 ? 13.621 7.315 -17.916 1.00 95.12 132 LYS A N 1
ATOM 1109 C CA . LYS A 1 132 ? 12.380 7.831 -17.312 1.00 95.12 132 LYS A CA 1
ATOM 1110 C C . LYS A 1 132 ? 11.355 6.725 -17.066 1.00 95.12 132 LYS A C 1
ATOM 1112 O O . LYS A 1 132 ? 10.663 6.746 -16.049 1.00 95.12 132 LYS A O 1
ATOM 1117 N N . THR A 1 133 ? 11.221 5.789 -17.999 1.00 93.38 133 THR A N 1
ATOM 1118 C CA . THR A 1 133 ? 10.263 4.681 -17.892 1.00 93.38 133 THR A CA 1
ATOM 1119 C C . THR A 1 133 ? 10.687 3.692 -16.810 1.00 93.38 133 THR A C 1
ATOM 1121 O O . THR A 1 133 ? 9.866 3.303 -15.982 1.00 93.38 133 THR A O 1
ATOM 1124 N N . GLU A 1 134 ? 11.971 3.346 -16.747 1.00 94.12 134 GLU A N 1
ATOM 1125 C CA . GLU A 1 134 ? 12.519 2.505 -15.686 1.00 94.12 134 GLU A CA 1
ATOM 1126 C C . GLU A 1 134 ? 12.400 3.153 -14.307 1.00 94.12 134 GLU A C 1
ATOM 1128 O O . GLU A 1 134 ? 12.062 2.473 -13.341 1.00 94.12 134 GLU A O 1
ATOM 1133 N N . GLN A 1 135 ? 12.654 4.461 -14.199 1.00 93.31 135 GLN A N 1
ATOM 1134 C CA . GLN A 1 135 ? 12.481 5.182 -12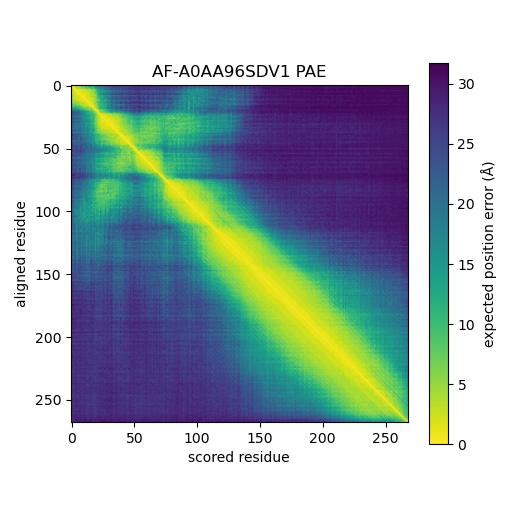.942 1.00 93.31 135 GLN A CA 1
ATOM 1135 C C . GLN A 1 135 ? 11.025 5.114 -12.474 1.00 93.31 135 GLN A C 1
ATOM 1137 O O . GLN A 1 135 ? 10.777 4.699 -11.347 1.00 93.31 135 GLN A O 1
ATOM 1142 N N . LYS A 1 136 ? 10.060 5.393 -13.361 1.00 94.75 136 LYS A N 1
ATOM 1143 C CA . LYS A 1 136 ? 8.629 5.234 -13.052 1.00 94.75 136 LYS A CA 1
ATOM 1144 C C . LYS A 1 136 ? 8.286 3.811 -12.618 1.00 94.75 136 LYS A C 1
ATOM 1146 O O . LYS A 1 136 ? 7.491 3.628 -11.702 1.00 94.75 136 LYS A O 1
ATOM 1151 N N . PHE A 1 137 ? 8.869 2.801 -13.260 1.00 94.50 137 PHE A N 1
ATOM 1152 C CA . PHE A 1 137 ? 8.647 1.406 -12.889 1.00 94.50 137 PHE A CA 1
ATOM 1153 C C . PHE A 1 137 ? 9.208 1.079 -11.496 1.00 94.50 137 PHE A C 1
ATOM 1155 O O . PHE A 1 137 ? 8.523 0.427 -10.708 1.00 94.50 137 PHE A O 1
ATOM 1162 N N . ARG A 1 138 ? 10.407 1.574 -11.160 1.00 93.19 138 ARG A N 1
ATOM 1163 C CA . ARG A 1 138 ? 10.995 1.457 -9.814 1.00 93.19 138 ARG A CA 1
ATOM 1164 C C . ARG A 1 138 ? 10.142 2.167 -8.762 1.00 93.19 138 ARG A C 1
ATOM 1166 O O . ARG A 1 138 ? 9.854 1.578 -7.725 1.00 93.19 138 ARG A O 1
ATOM 1173 N N . ASP A 1 139 ? 9.673 3.377 -9.052 1.00 95.06 139 ASP A N 1
ATOM 1174 C CA . ASP A 1 139 ? 8.810 4.144 -8.147 1.00 95.06 139 ASP A CA 1
ATOM 1175 C C . ASP A 1 139 ? 7.473 3.429 -7.904 1.00 95.06 139 ASP A C 1
ATOM 1177 O O . ASP A 1 139 ? 7.015 3.337 -6.765 1.00 95.06 139 ASP A O 1
ATOM 1181 N N . LEU A 1 140 ? 6.869 2.852 -8.950 1.00 94.50 140 LEU A N 1
ATOM 1182 C CA . LEU A 1 140 ? 5.652 2.044 -8.831 1.00 94.50 140 LEU A CA 1
ATOM 1183 C C . LEU A 1 140 ? 5.877 0.764 -8.021 1.00 94.50 140 LEU A C 1
ATOM 1185 O O . LEU A 1 140 ? 5.022 0.410 -7.212 1.00 94.50 140 LEU A O 1
ATOM 1189 N N . GLN A 1 141 ? 7.008 0.076 -8.202 1.00 93.31 141 GLN A N 1
ATOM 1190 C CA . GLN A 1 141 ? 7.345 -1.092 -7.384 1.00 93.31 141 GLN A CA 1
ATOM 1191 C C . GLN A 1 141 ? 7.531 -0.724 -5.915 1.00 93.31 141 GLN A C 1
ATOM 1193 O O . GLN A 1 141 ? 6.965 -1.391 -5.052 1.00 93.31 141 GLN A O 1
ATOM 1198 N N . ASN A 1 142 ? 8.270 0.350 -5.633 1.00 93.62 142 ASN A N 1
ATOM 1199 C CA . ASN A 1 142 ? 8.477 0.839 -4.273 1.00 93.62 142 ASN A CA 1
ATOM 1200 C C . ASN A 1 142 ? 7.149 1.230 -3.626 1.00 93.62 142 ASN A C 1
ATOM 1202 O O . ASN A 1 142 ? 6.886 0.851 -2.488 1.00 93.62 142 ASN A O 1
ATOM 1206 N N . LYS A 1 143 ? 6.279 1.929 -4.364 1.00 93.75 143 LYS A N 1
ATOM 1207 C CA . LYS A 1 143 ? 4.934 2.260 -3.893 1.00 93.75 143 LYS A CA 1
ATOM 1208 C C . LYS A 1 143 ? 4.126 1.001 -3.577 1.00 93.75 143 LYS A C 1
ATOM 1210 O O . LYS A 1 143 ? 3.572 0.907 -2.494 1.00 93.75 143 LYS A O 1
ATOM 1215 N N . ASN A 1 144 ? 4.121 0.010 -4.468 1.00 93.69 144 ASN A N 1
ATOM 1216 C CA . ASN A 1 144 ? 3.400 -1.249 -4.259 1.00 93.69 144 ASN A CA 1
ATOM 1217 C C . ASN A 1 144 ? 3.954 -2.041 -3.056 1.00 93.69 144 ASN A C 1
ATOM 1219 O O . ASN A 1 144 ? 3.193 -2.629 -2.294 1.00 93.69 144 ASN A O 1
ATOM 1223 N N . ALA A 1 145 ? 5.272 -2.025 -2.836 1.00 92.44 145 ALA A N 1
ATOM 1224 C CA . ALA A 1 145 ? 5.888 -2.626 -1.653 1.00 92.44 145 ALA A CA 1
ATOM 1225 C C . ALA A 1 145 ? 5.457 -1.917 -0.357 1.00 92.44 145 ALA A C 1
ATOM 1227 O O . ALA A 1 145 ? 5.099 -2.582 0.615 1.00 92.44 145 ALA A O 1
ATOM 1228 N N . THR A 1 146 ? 5.434 -0.581 -0.359 1.00 94.06 146 THR A N 1
ATOM 1229 C CA . THR A 1 146 ? 4.925 0.218 0.764 1.00 94.06 146 THR A CA 1
ATOM 1230 C C . THR A 1 146 ? 3.441 -0.047 1.010 1.00 94.06 146 THR A C 1
ATOM 1232 O O . THR A 1 146 ? 3.061 -0.290 2.150 1.00 94.06 146 THR A O 1
ATOM 1235 N N . ASP A 1 147 ? 2.616 -0.080 -0.040 1.00 94.31 147 ASP A N 1
ATOM 1236 C CA . ASP A 1 147 ? 1.176 -0.351 0.058 1.00 94.31 147 ASP A CA 1
ATOM 1237 C C . ASP A 1 147 ? 0.912 -1.750 0.641 1.00 94.31 147 ASP A C 1
ATOM 1239 O O . ASP A 1 147 ? 0.057 -1.902 1.511 1.00 94.31 147 ASP A O 1
ATOM 1243 N N . ARG A 1 148 ? 1.685 -2.771 0.237 1.00 94.38 148 ARG A N 1
ATOM 1244 C CA . ARG A 1 148 ? 1.612 -4.117 0.837 1.00 94.38 148 ARG A CA 1
ATOM 1245 C C . ARG A 1 148 ? 1.983 -4.112 2.315 1.00 94.38 148 ARG A C 1
ATOM 1247 O O . ARG A 1 148 ? 1.243 -4.671 3.113 1.00 94.38 148 ARG A O 1
ATOM 1254 N N . SER A 1 149 ? 3.082 -3.452 2.679 1.00 95.75 149 SER A N 1
ATOM 1255 C CA . SER A 1 149 ? 3.510 -3.333 4.080 1.00 95.75 149 SER A CA 1
ATOM 1256 C C . SER A 1 149 ? 2.459 -2.628 4.943 1.00 95.75 149 SER A C 1
ATOM 1258 O O . SER A 1 149 ? 2.149 -3.080 6.044 1.00 95.75 149 SER A O 1
ATOM 1260 N N . LEU A 1 150 ? 1.861 -1.548 4.432 1.00 95.06 150 LEU A N 1
ATOM 1261 C CA . LEU A 1 150 ? 0.774 -0.844 5.111 1.00 95.06 150 LEU A CA 1
ATOM 1262 C C . LEU A 1 150 ? -0.473 -1.723 5.249 1.00 95.06 150 LEU A C 1
ATOM 1264 O O . LEU A 1 150 ? -1.099 -1.726 6.305 1.00 95.06 150 LEU A O 1
ATOM 1268 N N . ASN A 1 151 ? -0.814 -2.495 4.218 1.00 96.00 151 ASN A N 1
ATOM 1269 C CA . ASN A 1 151 ? -1.945 -3.416 4.257 1.00 96.00 151 ASN A CA 1
ATOM 1270 C C . ASN A 1 151 ? -1.728 -4.565 5.259 1.00 96.00 151 ASN A C 1
ATOM 1272 O O . ASN A 1 151 ? -2.657 -4.946 5.969 1.00 96.00 151 ASN A O 1
ATOM 1276 N N . ASP A 1 152 ? -0.504 -5.083 5.366 1.00 95.75 152 ASP A N 1
ATOM 1277 C CA . ASP A 1 152 ? -0.149 -6.098 6.363 1.00 95.75 152 ASP A CA 1
ATOM 1278 C C . ASP A 1 152 ? -0.241 -5.541 7.791 1.00 95.75 152 ASP A C 1
ATOM 1280 O O . ASP A 1 152 ? -0.783 -6.208 8.674 1.00 95.75 152 ASP A O 1
ATOM 1284 N N . GLN A 1 153 ? 0.207 -4.299 8.014 1.00 95.94 153 GLN A N 1
ATOM 1285 C CA . GLN A 1 153 ? 0.039 -3.607 9.299 1.00 95.94 153 GLN A CA 1
ATOM 1286 C C . GLN A 1 153 ? -1.436 -3.381 9.644 1.00 95.94 153 GLN A C 1
ATOM 1288 O O . GLN A 1 153 ? -1.829 -3.579 10.791 1.00 95.94 153 GLN A O 1
ATOM 1293 N N . LEU A 1 154 ? -2.260 -2.996 8.666 1.00 95.94 154 LEU A N 1
ATOM 1294 C CA . LEU A 1 154 ? -3.711 -2.871 8.830 1.00 95.94 154 LEU A CA 1
ATOM 1295 C C . LEU A 1 154 ? -4.331 -4.198 9.266 1.00 95.94 154 LEU A C 1
ATOM 1297 O O . LEU A 1 154 ? -5.057 -4.239 10.254 1.00 95.94 154 LEU A O 1
ATOM 1301 N N . ARG A 1 155 ? -3.966 -5.297 8.599 1.00 96.06 155 ARG A N 1
ATOM 1302 C CA . ARG A 1 155 ? -4.466 -6.632 8.936 1.00 96.06 155 ARG A CA 1
ATOM 1303 C C . ARG A 1 155 ? -4.059 -7.073 10.343 1.00 96.06 155 ARG A C 1
ATOM 1305 O O . ARG A 1 155 ? -4.860 -7.683 11.048 1.00 96.06 155 ARG A O 1
ATOM 1312 N N . ASP A 1 156 ? -2.831 -6.771 10.756 1.00 96.88 156 ASP A N 1
ATOM 1313 C CA . ASP A 1 156 ? -2.364 -7.046 12.118 1.00 96.88 156 ASP A CA 1
ATOM 1314 C C . ASP A 1 156 ? -3.147 -6.226 13.155 1.00 96.88 156 ASP A C 1
ATOM 1316 O O . ASP A 1 156 ? -3.612 -6.764 14.160 1.00 96.88 156 ASP A O 1
ATOM 1320 N N . LYS A 1 157 ? -3.386 -4.937 12.879 1.00 95.50 157 LYS A N 1
ATOM 1321 C CA . LYS A 1 157 ? -4.205 -4.071 13.737 1.00 95.50 157 LYS A CA 1
ATOM 1322 C C . LYS A 1 157 ? -5.654 -4.540 13.832 1.00 95.50 157 LYS A C 1
ATOM 1324 O O . LYS A 1 157 ? -6.182 -4.582 14.940 1.00 95.50 157 LYS A O 1
ATOM 1329 N N . ASP A 1 158 ? -6.263 -4.963 12.730 1.00 96.69 158 ASP A N 1
ATOM 1330 C CA . ASP A 1 158 ? -7.606 -5.550 12.735 1.00 96.69 158 ASP A CA 1
ATOM 1331 C C . ASP A 1 158 ? -7.651 -6.834 13.575 1.00 96.69 158 ASP A C 1
ATOM 1333 O O . ASP A 1 158 ? -8.583 -7.039 14.355 1.00 96.69 158 ASP A O 1
ATOM 1337 N N . SER A 1 159 ? -6.617 -7.679 13.494 1.00 96.50 159 SER A N 1
ATOM 1338 C CA . SER A 1 159 ? -6.510 -8.865 14.350 1.00 96.50 159 SER A CA 1
ATOM 1339 C C . SER A 1 159 ? -6.401 -8.497 15.833 1.00 96.50 159 SER A C 1
ATOM 1341 O O . SER A 1 159 ? -7.038 -9.143 16.664 1.00 96.50 159 SER A O 1
ATOM 1343 N N . GLN A 1 160 ? -5.624 -7.465 16.179 1.00 96.94 160 GLN A N 1
ATOM 1344 C CA . GLN A 1 160 ? -5.519 -6.972 17.557 1.00 96.94 160 GLN A CA 1
ATOM 1345 C C . GLN A 1 160 ? -6.864 -6.429 18.061 1.00 96.94 160 GLN A C 1
ATOM 1347 O O . GLN A 1 160 ? -7.263 -6.739 19.181 1.00 96.94 160 GLN A O 1
ATOM 1352 N N . ILE A 1 161 ? -7.585 -5.667 17.232 1.00 96.75 161 ILE A N 1
ATOM 1353 C CA . ILE A 1 161 ? -8.917 -5.140 17.562 1.00 96.75 161 ILE A CA 1
ATOM 1354 C C . ILE A 1 161 ? -9.902 -6.282 17.815 1.00 96.75 161 ILE A C 1
ATOM 1356 O O . ILE A 1 161 ? -10.616 -6.257 18.816 1.00 96.75 161 ILE A O 1
ATOM 1360 N N . ASN A 1 162 ? -9.916 -7.303 16.958 1.00 96.50 162 ASN A N 1
ATOM 1361 C CA . ASN A 1 162 ? -10.802 -8.455 17.127 1.00 96.50 162 ASN A CA 1
ATOM 1362 C C . ASN A 1 162 ? -10.518 -9.213 18.431 1.00 96.50 162 ASN A C 1
ATOM 1364 O O . ASN A 1 162 ? -11.455 -9.547 19.154 1.00 96.50 162 ASN A O 1
ATOM 1368 N N . ASN A 1 163 ? -9.242 -9.411 18.774 1.00 97.25 163 ASN A N 1
ATOM 1369 C CA . ASN A 1 163 ? -8.859 -10.038 20.040 1.00 97.25 163 ASN A CA 1
ATOM 1370 C C . ASN A 1 163 ? -9.320 -9.209 21.250 1.00 97.25 163 ASN A C 1
ATOM 1372 O O . ASN A 1 163 ? -9.881 -9.760 22.195 1.00 97.25 163 ASN A O 1
ATOM 1376 N N . LEU A 1 164 ? -9.137 -7.883 21.206 1.00 96.38 164 LEU A N 1
ATOM 1377 C CA . LEU A 1 164 ? -9.590 -6.979 22.269 1.00 96.38 164 LEU A CA 1
ATOM 1378 C C . LEU A 1 164 ? -11.117 -6.980 22.416 1.00 96.38 164 LEU A C 1
ATOM 1380 O O . LEU A 1 164 ? -11.626 -6.976 23.534 1.00 96.38 164 LEU A O 1
ATOM 1384 N N . LEU A 1 165 ? -11.860 -7.020 21.307 1.00 96.75 165 LEU A N 1
ATOM 1385 C CA . LEU A 1 165 ? -13.321 -7.136 21.331 1.00 96.75 165 LEU A CA 1
ATOM 1386 C C . LEU A 1 165 ? -13.774 -8.465 21.946 1.00 96.75 165 LEU A C 1
ATOM 1388 O O . LEU A 1 165 ? -14.740 -8.492 22.711 1.00 96.75 165 LEU A O 1
ATOM 1392 N N . GLU A 1 166 ? -13.080 -9.565 21.652 1.00 96.69 166 GLU A N 1
ATOM 1393 C CA . GLU A 1 166 ? -13.373 -10.864 22.257 1.00 96.69 166 GLU A CA 1
ATOM 1394 C C . GLU A 1 166 ? -13.094 -10.865 23.769 1.00 96.69 166 GLU A C 1
ATOM 1396 O O . GLU A 1 166 ? -13.930 -11.331 24.549 1.00 96.69 166 GLU A O 1
ATOM 1401 N N . GLU A 1 167 ? -11.971 -10.289 24.207 1.00 96.12 167 GLU A N 1
ATOM 1402 C CA . GLU A 1 167 ? -11.673 -10.096 25.631 1.00 96.12 167 GLU A CA 1
ATOM 1403 C C . GLU A 1 167 ? -12.725 -9.232 26.322 1.00 96.12 167 GLU A C 1
ATOM 1405 O O . GLU A 1 167 ? -13.233 -9.607 27.379 1.00 96.12 167 GLU A O 1
ATOM 1410 N N . MET A 1 168 ? -13.113 -8.113 25.712 1.00 95.69 168 MET A N 1
ATOM 1411 C CA . MET A 1 168 ? -14.123 -7.220 26.269 1.00 95.69 168 MET A CA 1
ATOM 1412 C C . MET A 1 168 ? -15.478 -7.925 26.410 1.00 95.69 168 MET A C 1
ATOM 1414 O O . MET A 1 168 ? -16.135 -7.801 27.445 1.00 95.69 168 MET A O 1
ATOM 1418 N N . ASN A 1 169 ? -15.864 -8.742 25.426 1.00 96.06 169 ASN A N 1
ATOM 1419 C CA . ASN A 1 169 ? -17.066 -9.573 25.500 1.00 96.06 169 ASN A CA 1
ATOM 1420 C C . ASN A 1 169 ? -16.976 -10.628 26.611 1.00 96.06 169 ASN A C 1
ATOM 1422 O O . ASN A 1 169 ? -17.947 -10.837 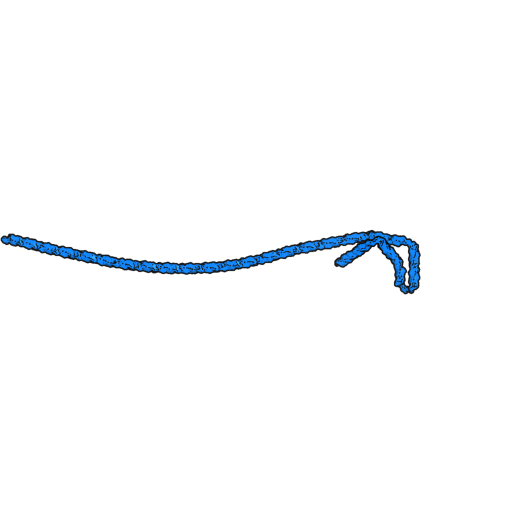27.342 1.00 96.06 169 ASN A O 1
ATOM 1426 N N . ARG A 1 170 ? -15.818 -11.278 26.784 1.00 95.62 170 ARG A N 1
ATOM 1427 C CA . ARG A 1 170 ? -15.585 -12.229 27.885 1.00 95.62 170 ARG A CA 1
ATOM 1428 C C . ARG A 1 170 ? -15.695 -11.554 29.246 1.00 95.62 170 ARG A C 1
ATOM 1430 O O . ARG A 1 170 ? -16.384 -12.072 30.123 1.00 95.62 170 ARG A O 1
ATOM 1437 N N . ILE A 1 171 ? -15.056 -10.398 29.409 1.00 96.00 171 ILE A N 1
ATOM 1438 C CA . ILE A 1 171 ? -15.095 -9.605 30.640 1.00 96.00 171 ILE A CA 1
ATOM 1439 C C . ILE A 1 171 ? -16.527 -9.160 30.933 1.00 96.00 171 ILE A C 1
ATOM 1441 O O . ILE A 1 171 ? -16.983 -9.320 32.064 1.00 96.00 171 ILE A O 1
ATOM 1445 N N . SER A 1 172 ? -17.252 -8.657 29.932 1.00 96.06 172 SER A N 1
ATOM 1446 C CA . SER A 1 172 ? -18.650 -8.242 30.078 1.00 96.06 172 SER A CA 1
ATOM 1447 C C . SER A 1 172 ? -19.545 -9.408 30.500 1.00 96.06 172 SER A C 1
ATOM 1449 O O . SER A 1 172 ? -20.294 -9.287 31.468 1.00 96.06 172 SER A O 1
ATOM 1451 N N . LYS A 1 173 ? -19.414 -10.573 29.852 1.00 96.25 173 LYS A N 1
ATOM 1452 C CA . LYS A 1 173 ? -20.165 -11.779 30.224 1.00 96.25 173 LYS A CA 1
ATOM 1453 C C . LYS A 1 173 ? -19.851 -12.231 31.652 1.00 96.25 173 LYS A C 1
ATOM 1455 O O . LYS A 1 173 ? -20.765 -12.587 32.387 1.00 96.25 173 LYS A O 1
ATOM 1460 N N . ASN A 1 174 ? -18.580 -12.196 32.053 1.00 96.62 174 ASN A N 1
ATOM 1461 C CA . ASN A 1 174 ? -18.175 -12.554 33.411 1.00 96.62 174 ASN A CA 1
ATOM 1462 C C . ASN A 1 174 ? -18.769 -11.591 34.453 1.00 96.62 174 ASN A C 1
ATOM 1464 O O . ASN A 1 174 ? -19.359 -12.040 35.430 1.00 96.62 174 ASN A O 1
ATOM 1468 N N . HIS A 1 175 ? -18.698 -10.279 34.212 1.00 94.50 175 HIS A N 1
ATOM 1469 C CA . HIS A 1 175 ? -19.302 -9.283 35.102 1.00 94.50 175 HIS A CA 1
ATOM 1470 C C . HIS A 1 175 ? -20.819 -9.445 35.205 1.00 94.50 175 HIS A C 1
ATOM 1472 O O . HIS A 1 175 ? -21.358 -9.367 36.303 1.00 94.50 175 HIS A O 1
ATOM 1478 N N . ASN A 1 176 ? -21.510 -9.720 34.097 1.00 95.38 176 ASN A N 1
ATOM 1479 C CA . ASN A 1 176 ? -22.951 -9.972 34.133 1.00 95.38 176 ASN A CA 1
ATOM 1480 C C . ASN A 1 176 ? -23.281 -11.205 34.984 1.00 95.38 176 ASN A C 1
ATOM 1482 O O . ASN A 1 176 ? -24.141 -11.123 35.854 1.00 95.38 176 ASN A O 1
ATOM 1486 N N . ASN A 1 177 ? -22.534 -12.302 34.824 1.00 95.56 177 ASN A N 1
ATOM 1487 C CA . ASN A 1 177 ? -22.707 -13.488 35.664 1.00 95.56 177 ASN A CA 1
ATOM 1488 C C . ASN A 1 177 ? -22.460 -13.185 37.154 1.00 95.56 177 ASN A C 1
ATOM 1490 O O . ASN A 1 177 ? -23.179 -13.690 38.012 1.00 95.56 177 ASN A O 1
ATOM 1494 N N . GLN A 1 178 ? -21.459 -12.357 37.475 1.00 94.88 178 GLN A N 1
ATOM 1495 C CA . GLN A 1 178 ? -21.194 -11.926 38.852 1.00 94.88 178 GLN A CA 1
ATOM 1496 C C . GLN A 1 178 ? -22.327 -11.063 39.413 1.00 94.88 178 GLN A C 1
ATOM 1498 O O . GLN A 1 178 ? -22.717 -11.253 40.562 1.00 94.88 178 GLN A O 1
ATOM 1503 N N . ILE A 1 179 ? -22.873 -10.142 38.615 1.00 95.19 179 ILE A N 1
ATOM 1504 C CA . ILE A 1 179 ? -24.023 -9.313 38.997 1.00 95.19 179 ILE A CA 1
ATOM 1505 C C . ILE A 1 179 ? -25.245 -10.190 39.271 1.00 95.19 179 ILE A C 1
ATOM 1507 O O . ILE A 1 179 ? -25.933 -9.975 40.266 1.00 95.19 179 ILE A O 1
ATOM 1511 N N . ASP A 1 180 ? -25.514 -11.174 38.417 1.00 96.00 180 ASP A N 1
ATOM 1512 C CA . ASP A 1 180 ? -26.655 -12.072 38.588 1.00 96.00 180 ASP A CA 1
ATOM 1513 C C . ASP A 1 180 ? -26.484 -12.956 39.827 1.00 96.00 180 ASP A C 1
ATOM 1515 O O . ASP A 1 180 ? -27.406 -13.067 40.634 1.00 96.00 180 ASP A O 1
ATOM 1519 N N . SER A 1 181 ? -25.273 -13.473 40.056 1.00 95.44 181 SER A N 1
ATOM 1520 C CA . SER A 1 181 ? -24.935 -14.205 41.280 1.00 95.44 181 SER A CA 1
ATOM 1521 C C . SER A 1 181 ? -25.110 -13.345 42.541 1.00 95.44 181 SER A C 1
ATOM 1523 O O . SER A 1 181 ? -25.697 -13.797 43.522 1.00 95.44 181 SER A O 1
ATOM 1525 N N . LEU A 1 182 ? -24.670 -12.083 42.516 1.00 95.81 182 LEU A N 1
ATOM 1526 C CA . LEU A 1 182 ? -24.864 -11.134 43.618 1.00 95.81 182 LEU A CA 1
ATOM 1527 C C . LEU A 1 182 ? -26.340 -10.820 43.868 1.00 95.81 182 LEU A C 1
ATOM 1529 O O . LEU A 1 182 ? -26.752 -10.732 45.022 1.00 95.81 182 LEU A O 1
ATOM 1533 N N . LYS A 1 183 ? -27.146 -10.658 42.812 1.00 95.69 183 LYS A N 1
ATOM 1534 C CA . LYS A 1 183 ? -28.594 -10.446 42.946 1.00 95.69 183 LYS A CA 1
ATOM 1535 C C . LYS A 1 183 ? -29.274 -11.638 43.601 1.00 95.69 183 LYS A C 1
ATOM 1537 O O . LYS A 1 183 ? -30.139 -11.435 44.446 1.00 95.69 183 LYS A O 1
ATOM 1542 N N . GLU A 1 184 ? -28.888 -12.853 43.223 1.00 96.06 184 GLU A N 1
ATOM 1543 C CA . GLU A 1 184 ? -29.421 -14.076 43.817 1.00 96.06 184 GLU A CA 1
ATOM 1544 C C . GLU A 1 184 ? -29.055 -14.173 45.302 1.00 96.06 184 GLU A C 1
ATOM 1546 O O . GLU A 1 184 ? -29.939 -14.359 46.137 1.00 96.06 184 GLU A O 1
ATOM 1551 N N . ILE A 1 185 ? -27.779 -13.954 45.648 1.00 95.94 185 ILE A N 1
ATOM 1552 C CA . ILE A 1 185 ? -27.316 -13.932 47.045 1.00 95.94 185 ILE A CA 1
ATOM 1553 C C . ILE A 1 185 ? -28.094 -12.888 47.849 1.00 95.94 185 ILE A C 1
ATOM 1555 O O . ILE A 1 185 ? -28.660 -13.214 48.888 1.00 95.94 185 ILE A O 1
ATOM 1559 N N . HIS A 1 186 ? -28.179 -11.657 47.343 1.00 95.31 186 HIS A N 1
ATOM 1560 C CA . HIS A 1 186 ? -28.890 -10.575 48.014 1.00 95.31 186 HIS A CA 1
ATOM 1561 C C . HIS A 1 186 ? -30.386 -10.881 48.173 1.00 95.31 186 HIS A C 1
ATOM 1563 O O . HIS A 1 186 ? -30.952 -10.640 49.234 1.00 95.31 186 HIS A O 1
ATOM 1569 N N . SER A 1 187 ? -31.035 -11.455 47.155 1.00 95.88 187 SER A N 1
ATOM 1570 C CA . SER A 1 187 ? -32.443 -11.863 47.235 1.00 95.88 187 SER A CA 1
ATOM 1571 C C . SER A 1 187 ? -32.662 -12.937 48.301 1.00 95.88 187 SER A C 1
ATOM 1573 O O . SER A 1 187 ? -33.626 -12.857 49.061 1.00 95.88 187 SER A O 1
ATOM 1575 N N . ASN A 1 188 ? -31.770 -13.926 48.378 1.00 95.94 188 ASN A N 1
ATOM 1576 C CA . ASN A 1 188 ? -31.839 -14.989 49.378 1.00 95.94 188 ASN A CA 1
ATOM 1577 C C . ASN A 1 188 ? -31.606 -14.445 50.793 1.00 95.94 188 ASN A C 1
ATOM 1579 O O . ASN A 1 188 ? -32.308 -14.832 51.725 1.00 95.94 188 ASN A O 1
ATOM 1583 N N . GLU A 1 189 ? -30.659 -13.521 50.956 1.00 95.00 189 GLU A N 1
ATOM 1584 C CA . GLU A 1 189 ? -30.351 -12.891 52.239 1.00 95.00 189 GLU A CA 1
ATOM 1585 C C . GLU A 1 189 ? -31.506 -12.008 52.725 1.00 95.00 189 GLU A C 1
ATOM 1587 O O . GLU A 1 189 ? -31.96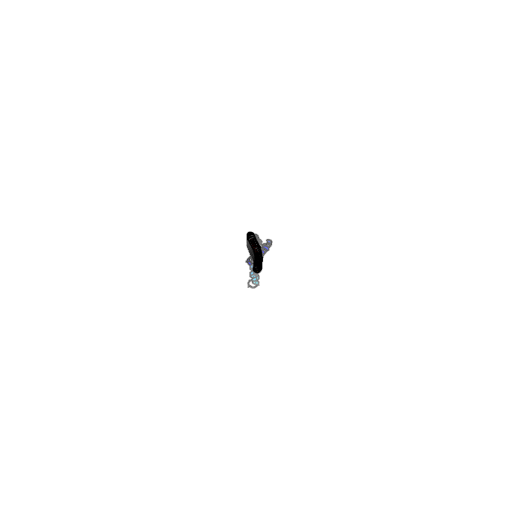4 -12.166 53.856 1.00 95.00 189 GLU A O 1
ATOM 1592 N N . VAL A 1 190 ? -32.062 -11.160 51.852 1.00 94.75 190 VAL A N 1
ATOM 1593 C CA . VAL A 1 190 ? -33.261 -10.362 52.156 1.00 94.75 190 VAL A CA 1
ATOM 1594 C C . VAL A 1 190 ? -34.442 -11.267 52.507 1.00 94.75 190 VAL A C 1
ATOM 1596 O O . VAL A 1 190 ? -35.134 -11.001 53.489 1.00 94.75 190 VAL A O 1
ATOM 1599 N N . GLY A 1 191 ? -34.653 -12.353 51.758 1.00 94.12 191 GLY A N 1
ATOM 1600 C CA . GLY A 1 191 ? -35.699 -13.334 52.050 1.00 94.12 191 GLY A CA 1
ATOM 1601 C C . GLY A 1 191 ? -35.516 -14.007 53.414 1.00 94.12 191 GLY A C 1
ATOM 1602 O O . GLY A 1 191 ? -36.469 -14.104 54.185 1.00 94.12 191 GLY A O 1
ATOM 1603 N N . SER A 1 192 ? -34.288 -14.410 53.751 1.00 95.31 192 SER A N 1
ATOM 1604 C CA . SER A 1 192 ? -33.962 -15.004 55.052 1.00 95.31 192 SER A CA 1
ATOM 1605 C C . SER A 1 192 ? -34.177 -14.021 56.201 1.00 95.31 192 SER A C 1
ATOM 1607 O O . SER A 1 192 ? -34.747 -14.398 57.222 1.00 95.31 192 SER A O 1
ATOM 1609 N N . ILE A 1 193 ? -33.735 -12.770 56.044 1.00 94.69 193 ILE A N 1
ATOM 1610 C CA . ILE A 1 193 ? -33.926 -11.710 57.041 1.00 94.69 193 ILE A CA 1
ATOM 1611 C C . ILE A 1 193 ? -35.420 -11.449 57.243 1.00 94.69 193 ILE A C 1
ATOM 1613 O O . ILE A 1 193 ? -35.880 -11.353 58.378 1.00 94.69 193 ILE A O 1
ATOM 1617 N N . HIS A 1 194 ? -36.188 -11.366 56.155 1.00 95.44 194 HIS A N 1
ATOM 1618 C CA . HIS A 1 194 ? -37.629 -11.156 56.226 1.00 95.44 194 HIS A CA 1
ATOM 1619 C C . HIS A 1 194 ? -38.326 -12.288 56.988 1.00 95.44 194 HIS A C 1
ATOM 1621 O O . HIS A 1 194 ? -39.056 -12.014 57.934 1.00 95.44 194 HIS A O 1
ATOM 1627 N N . ALA A 1 195 ? -38.021 -13.546 56.656 1.00 94.81 195 ALA A N 1
ATOM 1628 C CA . ALA A 1 195 ? -38.589 -14.714 57.328 1.00 94.81 195 ALA A CA 1
ATOM 1629 C C . ALA A 1 195 ? -38.187 -14.829 58.813 1.00 94.81 195 ALA A C 1
ATOM 1631 O O . ALA A 1 195 ? -38.918 -15.419 59.612 1.00 94.81 195 ALA A O 1
ATOM 1632 N N . ASP A 1 196 ? -37.013 -14.318 59.195 1.00 96.44 196 ASP A N 1
ATOM 1633 C CA . ASP A 1 196 ? -36.583 -14.252 60.597 1.00 96.44 196 ASP A CA 1
ATOM 1634 C C . ASP A 1 196 ? -37.361 -13.175 61.369 1.00 96.44 196 ASP A C 1
ATOM 1636 O O . ASP A 1 196 ? -37.883 -13.432 62.456 1.00 96.44 196 ASP A O 1
ATOM 1640 N N . TYR A 1 197 ? -37.526 -11.988 60.776 1.00 94.88 197 TYR A N 1
ATOM 1641 C CA . TYR A 1 197 ? -38.336 -10.924 61.367 1.00 94.88 197 TYR A CA 1
ATOM 1642 C C . TYR A 1 197 ? -39.821 -11.282 61.450 1.00 94.88 197 TYR A C 1
ATOM 1644 O O . TYR A 1 197 ? -40.439 -10.969 62.464 1.00 94.88 197 TYR A O 1
ATOM 1652 N N . GLU A 1 198 ? -40.391 -11.944 60.441 1.00 95.12 198 GLU A N 1
ATOM 1653 C CA . GLU A 1 198 ? -41.776 -12.427 60.490 1.00 95.12 198 GLU A CA 1
ATOM 1654 C C . GLU A 1 198 ? -41.984 -13.392 61.659 1.00 95.12 198 GLU A C 1
ATOM 1656 O O . GLU A 1 198 ? -42.886 -13.172 62.465 1.00 95.12 198 GLU A O 1
ATOM 1661 N N . ARG A 1 199 ? -41.092 -14.381 61.830 1.00 95.44 199 ARG A N 1
ATOM 1662 C CA . ARG A 1 199 ? -41.129 -15.287 62.990 1.00 95.44 199 ARG A CA 1
ATOM 1663 C C . ARG A 1 199 ? -41.039 -14.534 64.311 1.00 95.44 199 ARG A C 1
ATOM 1665 O O . ARG A 1 199 ? -41.826 -14.780 65.214 1.00 95.44 199 ARG A O 1
ATOM 1672 N N . LYS A 1 200 ? -40.125 -13.568 64.417 1.00 96.50 200 LYS A N 1
ATOM 1673 C CA . LYS A 1 200 ? -39.962 -12.773 65.640 1.00 96.50 200 LYS A CA 1
ATOM 1674 C C . LYS A 1 200 ? -41.192 -11.921 65.962 1.00 96.50 200 LYS A C 1
ATOM 1676 O O . LYS A 1 200 ? -41.518 -11.740 67.133 1.00 96.50 200 LYS A O 1
ATOM 1681 N N . ILE A 1 201 ? -41.857 -11.378 64.942 1.00 94.44 201 ILE A N 1
ATOM 1682 C CA . ILE A 1 201 ? -43.119 -10.643 65.095 1.00 94.44 201 ILE A CA 1
ATOM 1683 C C . ILE A 1 201 ? -44.229 -11.590 65.561 1.00 94.44 201 ILE A C 1
ATOM 1685 O O . ILE A 1 201 ? -45.006 -11.218 66.439 1.00 94.44 201 ILE A O 1
ATOM 1689 N N . GLU A 1 202 ? -44.301 -12.796 65.000 1.00 94.88 202 GLU A N 1
ATOM 1690 C CA . GLU A 1 202 ? -45.297 -13.803 65.367 1.00 94.88 202 GLU A CA 1
ATOM 1691 C C . GLU A 1 202 ? -45.108 -14.296 66.811 1.00 94.88 202 GLU A C 1
ATOM 1693 O O . GLU A 1 202 ? -46.069 -14.292 67.580 1.00 94.88 202 GLU A O 1
ATOM 1698 N N . ASP A 1 203 ? -43.868 -14.576 67.223 1.00 95.44 203 ASP A N 1
ATOM 1699 C CA . ASP A 1 203 ? -43.522 -14.932 68.605 1.00 95.44 203 ASP A CA 1
ATOM 1700 C C . ASP A 1 203 ? -43.890 -13.810 69.593 1.00 95.44 203 ASP A C 1
ATOM 1702 O O . ASP A 1 203 ? -44.517 -14.058 70.623 1.00 95.44 203 ASP A O 1
ATOM 1706 N N . LEU A 1 204 ? -43.559 -12.551 69.268 1.00 95.12 204 LEU A N 1
ATOM 1707 C CA . LEU A 1 204 ? -43.925 -11.387 70.090 1.00 95.12 204 LEU A CA 1
ATOM 1708 C C . LEU A 1 204 ? -45.441 -11.214 70.206 1.00 95.12 204 LEU A C 1
ATOM 1710 O O . LEU A 1 204 ? -45.945 -10.814 71.257 1.00 95.12 204 LEU A O 1
ATOM 1714 N N . LYS A 1 205 ? -46.176 -11.490 69.125 1.00 95.25 205 LYS A N 1
ATOM 1715 C CA . LYS A 1 205 ? -47.636 -11.433 69.125 1.00 95.25 205 LYS A CA 1
ATOM 1716 C C . LYS A 1 205 ? -48.220 -12.522 70.026 1.00 95.25 205 LYS A C 1
ATOM 1718 O O . LYS A 1 205 ? -49.108 -12.214 70.817 1.00 95.25 205 LYS A O 1
ATOM 1723 N N . ALA A 1 206 ? -47.694 -13.743 69.953 1.00 94.12 206 ALA A N 1
ATOM 1724 C CA . ALA A 1 206 ? -48.105 -14.842 70.819 1.00 94.12 206 ALA A CA 1
ATOM 1725 C C . ALA A 1 206 ? -47.820 -14.541 72.304 1.00 94.12 206 ALA A C 1
ATOM 1727 O O . ALA A 1 206 ? -48.713 -14.699 73.135 1.00 94.12 206 ALA A O 1
ATOM 1728 N N . GLU A 1 207 ? -46.631 -14.019 72.640 1.00 94.44 207 GLU A N 1
ATOM 1729 C CA . GLU A 1 207 ? -46.300 -13.614 74.019 1.00 94.44 207 GLU A CA 1
ATOM 1730 C C . GLU A 1 207 ? -47.244 -12.508 74.523 1.00 94.44 207 GLU A C 1
ATOM 1732 O O . GLU A 1 207 ? -47.693 -12.521 75.674 1.00 94.44 207 GLU A O 1
ATOM 1737 N N . LEU A 1 208 ? -47.576 -11.539 73.664 1.00 95.00 208 LEU A N 1
ATOM 1738 C CA . LEU A 1 208 ? -48.504 -10.468 74.013 1.00 95.00 208 LEU A CA 1
ATOM 1739 C C . LEU A 1 208 ? -49.920 -11.004 74.272 1.00 95.00 208 LEU A C 1
ATOM 1741 O O . LEU A 1 208 ? -50.550 -10.597 75.249 1.00 95.00 208 LEU A O 1
ATOM 1745 N N . GLU A 1 209 ? -50.414 -11.917 73.434 1.00 94.88 209 GLU A N 1
ATOM 1746 C CA . GLU A 1 209 ? -51.718 -12.571 73.611 1.00 94.88 209 GLU A CA 1
ATOM 1747 C C . GLU A 1 209 ? -51.769 -13.401 74.906 1.00 94.88 209 GLU A C 1
ATOM 1749 O O . GLU A 1 209 ? -52.760 -13.337 75.645 1.00 94.88 209 GLU A O 1
ATOM 1754 N N . GLU A 1 210 ? -50.687 -14.107 75.245 1.00 93.81 210 GLU A N 1
ATOM 1755 C CA . GLU A 1 210 ? -50.557 -14.837 76.510 1.00 93.81 210 GLU A CA 1
ATOM 1756 C C . GLU A 1 210 ? -50.589 -13.883 77.716 1.00 93.81 210 GLU A C 1
ATOM 1758 O O . GLU A 1 210 ? -51.374 -14.079 78.648 1.00 93.81 210 GLU A O 1
ATOM 1763 N N . ARG A 1 211 ? -49.806 -12.795 77.687 1.00 93.88 211 ARG A N 1
ATOM 1764 C CA . ARG A 1 211 ? -49.805 -11.778 78.756 1.00 93.88 211 ARG A CA 1
ATOM 1765 C C . ARG A 1 211 ? -51.167 -11.115 78.931 1.00 93.88 211 ARG A C 1
ATOM 1767 O O . ARG A 1 211 ? -51.587 -10.899 80.068 1.00 93.88 211 ARG A O 1
ATOM 1774 N N . ILE A 1 212 ? -51.859 -10.790 77.837 1.00 93.81 212 ILE A N 1
ATOM 1775 C CA . ILE A 1 212 ? -53.220 -10.237 77.889 1.00 93.81 212 ILE A CA 1
ATOM 1776 C C . ILE A 1 212 ? -54.164 -11.233 78.568 1.00 93.81 212 ILE A C 1
ATOM 1778 O O . ILE A 1 212 ? -54.915 -10.838 79.459 1.00 93.81 212 ILE A O 1
ATOM 1782 N N . SER A 1 213 ? -54.081 -12.515 78.207 1.00 93.50 213 SER A N 1
ATOM 1783 C CA . SER A 1 213 ? -54.905 -13.575 78.800 1.00 93.50 213 SER A CA 1
ATOM 1784 C C . SER A 1 213 ? -54.642 -13.732 80.303 1.00 93.50 213 SER A C 1
ATOM 1786 O O . SER A 1 213 ? -55.586 -13.812 81.090 1.00 93.50 213 SER A O 1
ATOM 1788 N N . LEU A 1 214 ? -53.374 -13.697 80.728 1.00 93.69 214 LEU A N 1
ATOM 1789 C CA . LEU A 1 214 ? -52.992 -13.737 82.144 1.00 93.69 214 LEU A CA 1
ATOM 1790 C C . LEU A 1 214 ? -53.516 -12.523 82.922 1.00 93.69 214 LEU A C 1
ATOM 1792 O O . LEU A 1 214 ? -54.071 -12.687 84.008 1.00 93.69 214 LEU A O 1
ATOM 1796 N N . MET A 1 215 ? -53.391 -11.310 82.371 1.00 93.00 215 MET A N 1
ATOM 1797 C CA . MET A 1 215 ? -53.937 -10.104 83.008 1.00 93.00 215 MET A CA 1
ATOM 1798 C C . MET A 1 215 ? -55.461 -10.158 83.127 1.00 93.00 215 MET A C 1
ATOM 1800 O O . MET A 1 215 ? -55.999 -9.751 84.152 1.00 93.00 215 MET A O 1
ATOM 1804 N N . GLN A 1 216 ? -56.161 -10.660 82.107 1.00 93.00 216 GLN A N 1
ATOM 1805 C CA . GLN A 1 216 ? -57.615 -10.827 82.152 1.00 93.00 216 GLN A CA 1
ATOM 1806 C C . GLN A 1 216 ? -58.032 -11.843 83.219 1.00 93.00 216 GLN A C 1
ATOM 1808 O O . GLN A 1 216 ? -58.962 -11.578 83.979 1.00 93.00 216 GLN A O 1
ATOM 1813 N N . ALA A 1 217 ? -57.322 -12.971 83.321 1.00 91.75 217 ALA A N 1
ATOM 1814 C CA . ALA A 1 217 ? -57.564 -13.964 84.362 1.00 91.75 217 ALA A CA 1
ATOM 1815 C C . ALA A 1 217 ? -57.339 -13.380 85.766 1.00 91.75 217 ALA A C 1
ATOM 1817 O O . ALA A 1 217 ? -58.187 -13.556 86.638 1.00 91.75 217 ALA A O 1
ATOM 1818 N N . GLN A 1 218 ? -56.248 -12.633 85.971 1.00 92.62 218 GLN A N 1
ATOM 1819 C CA . GLN A 1 218 ? -55.974 -11.971 87.248 1.00 92.62 218 GLN A CA 1
ATOM 1820 C C . GLN A 1 218 ? -57.039 -10.923 87.584 1.00 92.62 218 GLN A C 1
ATOM 1822 O O . GLN A 1 218 ? -57.575 -10.937 88.686 1.00 92.62 218 GLN A O 1
ATOM 1827 N N . ALA A 1 219 ? -57.409 -10.067 86.628 1.00 91.31 219 ALA A N 1
ATOM 1828 C CA . ALA A 1 219 ? -58.457 -9.069 86.826 1.00 91.31 219 ALA A CA 1
ATOM 1829 C C . ALA A 1 219 ? -59.807 -9.714 87.189 1.00 91.31 219 ALA A C 1
ATOM 1831 O O . ALA A 1 219 ? -60.546 -9.175 88.012 1.00 91.31 219 ALA A O 1
ATOM 1832 N N . GLN A 1 220 ? -60.121 -10.883 86.618 1.00 91.62 220 GLN A N 1
ATOM 1833 C CA . GLN A 1 220 ? -61.322 -11.640 86.969 1.00 91.62 220 GLN A CA 1
ATOM 1834 C C . GLN A 1 220 ? -61.246 -12.228 88.385 1.00 91.62 220 GLN A C 1
ATOM 1836 O O . GLN A 1 220 ? -62.246 -12.210 89.101 1.00 91.62 220 GLN A O 1
ATOM 1841 N N . ILE A 1 221 ? -60.082 -12.742 88.795 1.00 93.31 221 ILE A N 1
ATOM 1842 C CA . ILE A 1 221 ? -59.849 -13.224 90.164 1.00 93.31 221 ILE A CA 1
ATOM 1843 C C . ILE A 1 221 ? -60.022 -12.072 91.157 1.00 93.31 221 ILE A C 1
ATOM 1845 O O . ILE A 1 221 ? -60.807 -12.202 92.094 1.00 93.31 221 ILE A O 1
ATOM 1849 N N . ASP A 1 222 ? -59.366 -10.937 90.911 1.00 91.81 222 ASP A N 1
ATOM 1850 C CA . ASP A 1 222 ? -59.436 -9.748 91.765 1.00 91.81 222 ASP A CA 1
ATOM 1851 C C . ASP A 1 222 ? -60.879 -9.231 91.881 1.00 91.81 222 ASP A C 1
ATOM 1853 O O . ASP A 1 222 ? -61.342 -8.888 92.971 1.00 91.81 222 ASP A O 1
ATOM 1857 N N . TYR A 1 223 ? -61.620 -9.217 90.766 1.00 91.69 223 TYR A N 1
ATOM 1858 C CA . TYR A 1 223 ? -63.038 -8.859 90.751 1.00 91.69 223 TYR A CA 1
ATOM 1859 C C . TYR A 1 223 ? -63.883 -9.822 91.595 1.00 91.69 223 TYR A C 1
ATOM 1861 O O . TYR A 1 223 ? -64.680 -9.378 92.421 1.00 91.69 223 TYR A O 1
ATOM 1869 N N . ASN A 1 224 ? -63.694 -11.134 91.431 1.00 92.31 224 ASN A N 1
ATOM 1870 C CA . ASN A 1 224 ? -64.426 -12.141 92.199 1.00 92.31 224 ASN A CA 1
ATOM 1871 C C . ASN A 1 224 ? -64.112 -12.051 93.702 1.00 92.31 224 ASN A C 1
ATOM 1873 O O . ASN A 1 224 ? -65.019 -12.181 94.521 1.00 92.31 224 ASN A O 1
ATOM 1877 N N . GLU A 1 225 ? -62.855 -11.801 94.079 1.00 92.06 225 GLU A N 1
ATOM 1878 C CA . GLU A 1 225 ? -62.457 -11.625 95.479 1.00 92.06 225 GLU A CA 1
ATOM 1879 C C . GLU A 1 225 ? -63.062 -10.347 96.080 1.00 92.06 225 GLU A C 1
ATOM 1881 O O . GLU A 1 225 ? -63.544 -10.357 97.216 1.00 92.06 225 GLU A O 1
ATOM 1886 N N . MET A 1 226 ? -63.093 -9.252 95.312 1.00 90.94 226 MET A N 1
ATOM 1887 C CA . MET A 1 226 ? -63.761 -8.013 95.714 1.00 90.94 226 MET A CA 1
ATOM 1888 C C . MET A 1 226 ? -65.262 -8.234 95.932 1.00 90.94 226 MET A C 1
ATOM 1890 O O . MET A 1 226 ? -65.795 -7.788 96.948 1.00 90.94 226 MET A O 1
ATOM 1894 N N . MET A 1 227 ? -65.927 -8.948 95.019 1.00 89.94 227 MET A N 1
ATOM 1895 C CA . MET A 1 227 ? -67.342 -9.306 95.152 1.00 89.94 227 MET A CA 1
ATOM 1896 C C . MET A 1 227 ? -67.587 -10.191 96.375 1.00 89.94 227 MET A C 1
ATOM 1898 O O . MET A 1 227 ? -68.485 -9.898 97.155 1.00 89.94 227 MET A O 1
ATOM 1902 N N . HIS A 1 228 ? -66.745 -11.199 96.614 1.00 89.25 228 HIS A N 1
ATOM 1903 C CA . HIS A 1 228 ? -66.856 -12.053 97.798 1.00 89.25 228 HIS A CA 1
ATOM 1904 C C . HIS A 1 228 ? -66.715 -11.253 99.102 1.00 89.25 228 HIS A C 1
ATOM 1906 O O . HIS A 1 228 ? -67.515 -11.413 100.019 1.00 89.25 228 HIS A O 1
ATOM 1912 N N . LYS A 1 229 ? -65.732 -10.345 99.184 1.00 90.56 229 LYS A N 1
ATOM 1913 C CA . LYS A 1 229 ? -65.568 -9.439 100.336 1.00 90.56 229 LYS A CA 1
ATOM 1914 C C . LYS A 1 229 ? -66.773 -8.516 100.517 1.00 90.56 229 LYS A C 1
ATOM 1916 O O . LYS A 1 229 ? -67.167 -8.242 101.649 1.00 90.56 229 LYS A O 1
ATOM 1921 N N . HIS A 1 230 ? -67.351 -8.026 99.422 1.00 88.12 230 HIS A N 1
ATOM 1922 C CA . HIS A 1 230 ? -68.562 -7.213 99.466 1.00 88.12 230 HIS A CA 1
ATOM 1923 C C . HIS A 1 230 ? -69.765 -8.012 99.992 1.00 88.12 230 HIS A C 1
ATOM 1925 O O . HIS A 1 230 ? -70.483 -7.526 100.865 1.00 88.12 230 HIS A O 1
ATOM 1931 N N . ASP A 1 231 ? -69.937 -9.251 99.531 1.00 89.75 231 ASP A N 1
ATOM 1932 C CA . ASP A 1 231 ? -71.001 -10.154 99.979 1.00 89.75 231 ASP A CA 1
ATOM 1933 C C . ASP A 1 231 ? -70.841 -10.535 101.462 1.00 89.75 231 ASP A C 1
ATOM 1935 O O . ASP A 1 231 ? -71.819 -10.531 102.212 1.00 89.75 231 ASP A O 1
ATOM 1939 N N . GLU A 1 232 ? -69.612 -10.789 101.929 1.00 88.06 232 GLU A N 1
ATOM 1940 C CA . GLU A 1 232 ? -69.318 -10.995 103.355 1.00 88.06 232 GLU A CA 1
ATOM 1941 C C . GLU A 1 232 ? -69.690 -9.769 104.199 1.00 88.06 232 GLU A C 1
ATOM 1943 O O . GLU A 1 232 ? -70.304 -9.908 105.260 1.00 88.06 232 GLU A O 1
ATOM 1948 N N . GLN A 1 233 ? -69.358 -8.559 103.735 1.00 87.38 233 GLN A N 1
ATOM 1949 C CA . GLN A 1 233 ? -69.744 -7.322 104.420 1.00 87.38 233 GLN A CA 1
ATOM 1950 C C . GLN A 1 233 ? -71.263 -7.152 104.475 1.00 87.38 233 GLN A C 1
ATOM 1952 O O . GLN A 1 233 ? -71.796 -6.821 105.534 1.00 87.38 233 GLN A O 1
ATOM 1957 N N . LEU A 1 234 ? -71.969 -7.412 103.372 1.00 86.31 234 LEU A N 1
ATOM 1958 C CA . LEU A 1 234 ? -73.433 -7.393 103.338 1.00 86.31 234 LEU A CA 1
ATOM 1959 C C . LEU A 1 234 ? -74.030 -8.394 104.333 1.00 86.31 234 LEU A C 1
ATOM 1961 O O . LEU A 1 234 ? -74.961 -8.049 105.061 1.00 86.31 234 LEU A O 1
ATOM 1965 N N . TYR A 1 235 ? -73.473 -9.604 104.412 1.00 87.56 235 TYR A N 1
ATOM 1966 C CA . TYR A 1 235 ? -73.912 -10.621 105.364 1.00 87.56 235 TYR A CA 1
ATOM 1967 C C . TYR A 1 235 ? -73.713 -10.182 106.822 1.00 87.56 235 TYR A C 1
ATOM 1969 O O . TYR A 1 235 ? -74.627 -10.337 107.636 1.00 87.56 235 TYR A O 1
ATOM 1977 N N . LEU A 1 236 ? -72.561 -9.586 107.154 1.00 88.31 236 LEU A N 1
ATOM 1978 C CA . LEU A 1 236 ? -72.294 -9.033 108.487 1.00 88.31 236 LEU A CA 1
ATOM 1979 C C . LEU A 1 236 ? -73.267 -7.902 108.842 1.00 88.31 236 LEU A C 1
ATOM 1981 O O . LEU A 1 236 ? -73.867 -7.935 109.916 1.00 88.31 236 LEU A O 1
ATOM 1985 N N . ILE A 1 237 ? -73.489 -6.955 107.923 1.00 86.69 237 ILE A N 1
ATOM 1986 C CA . ILE A 1 237 ? -74.466 -5.866 108.094 1.00 86.69 237 ILE A CA 1
ATOM 1987 C C . ILE A 1 237 ? -75.867 -6.439 108.335 1.00 86.69 237 ILE A C 1
ATOM 1989 O O . ILE A 1 237 ? -76.604 -5.959 109.196 1.00 86.69 237 ILE A O 1
ATOM 1993 N N . GLN A 1 238 ? -76.247 -7.491 107.607 1.00 84.06 238 GLN A N 1
ATOM 1994 C CA . GLN A 1 238 ? -77.555 -8.117 107.759 1.00 84.06 238 GLN A CA 1
ATOM 1995 C C . GLN A 1 238 ? -77.701 -8.877 109.085 1.00 84.06 238 GLN A C 1
ATOM 1997 O O . GLN A 1 238 ? -78.771 -8.836 109.695 1.00 84.06 238 GLN A O 1
ATOM 2002 N N . GLN A 1 239 ? -76.646 -9.538 109.570 1.00 84.88 239 GLN A N 1
ATOM 2003 C CA . GLN A 1 239 ? -76.637 -10.132 110.911 1.00 84.88 239 GLN A CA 1
ATOM 2004 C C . GLN A 1 239 ? -76.759 -9.074 112.008 1.00 84.88 239 GLN A C 1
ATOM 2006 O O . GLN A 1 239 ? -77.539 -9.262 112.943 1.00 84.88 239 GLN A O 1
ATOM 2011 N N . GLU A 1 240 ? -76.025 -7.969 111.889 1.00 85.62 240 GLU A N 1
ATOM 2012 C CA . GLU A 1 240 ? -76.084 -6.856 112.836 1.00 85.62 240 GLU A CA 1
ATOM 2013 C C . GLU A 1 240 ? -77.486 -6.237 112.858 1.00 85.62 240 GLU A C 1
ATOM 2015 O O . GLU A 1 240 ? -78.084 -6.111 113.927 1.00 85.62 240 GLU A O 1
ATOM 2020 N N . ALA A 1 241 ? -78.076 -5.985 111.685 1.00 80.50 241 ALA A N 1
ATOM 2021 C CA . ALA A 1 241 ? -79.453 -5.516 111.562 1.00 80.50 241 ALA A CA 1
ATOM 2022 C C . ALA A 1 241 ? -80.467 -6.490 112.190 1.00 80.50 241 ALA A C 1
ATOM 2024 O O . ALA A 1 241 ? -81.377 -6.058 112.895 1.00 80.50 241 ALA A O 1
ATOM 2025 N N . ASN A 1 242 ? -80.311 -7.803 111.987 1.00 84.06 242 ASN A N 1
ATOM 2026 C CA . ASN A 1 242 ? -81.185 -8.814 112.594 1.00 84.06 242 ASN A CA 1
ATOM 2027 C C . ASN A 1 242 ? -81.026 -8.889 114.122 1.00 84.06 242 ASN A C 1
ATOM 2029 O O . ASN A 1 242 ? -82.019 -9.034 114.836 1.00 84.06 242 ASN A O 1
ATOM 2033 N N . SER A 1 243 ? -79.797 -8.782 114.631 1.00 83.38 243 SER A N 1
ATOM 2034 C CA . SER A 1 243 ? -79.507 -8.730 116.068 1.00 83.38 243 SER A CA 1
ATOM 2035 C C . SER A 1 243 ? -80.128 -7.490 116.716 1.00 83.38 243 SER A C 1
ATOM 2037 O O . SER A 1 243 ? -80.813 -7.600 117.734 1.00 83.38 243 SER A O 1
ATOM 2039 N N . GLU A 1 244 ? -79.970 -6.323 116.085 1.00 84.00 244 GLU A N 1
ATOM 2040 C CA . GLU A 1 244 ? -80.585 -5.066 116.519 1.00 84.00 244 GLU A CA 1
ATOM 2041 C C . GLU A 1 244 ? -82.117 -5.182 116.518 1.00 84.00 244 GLU A C 1
ATOM 2043 O O . GLU A 1 244 ? -82.772 -4.786 117.480 1.00 84.00 244 GLU A O 1
ATOM 2048 N N . ASN A 1 245 ? -82.698 -5.811 115.491 1.00 81.44 245 ASN A N 1
ATOM 2049 C CA . ASN A 1 245 ? -84.140 -6.034 115.400 1.00 81.44 245 ASN A CA 1
ATOM 2050 C C . ASN A 1 245 ? -84.652 -6.976 116.507 1.00 81.44 245 ASN A C 1
ATOM 2052 O O . ASN A 1 245 ? -85.686 -6.705 117.112 1.00 81.44 245 ASN A O 1
ATOM 2056 N N . ASN A 1 246 ? -83.907 -8.036 116.844 1.00 80.75 246 ASN A N 1
ATOM 2057 C CA . ASN A 1 246 ? -84.219 -8.905 117.985 1.00 80.75 246 ASN A CA 1
ATOM 2058 C C . ASN A 1 246 ? -84.106 -8.163 119.324 1.00 80.75 246 ASN A C 1
ATOM 2060 O O . ASN A 1 246 ? -84.946 -8.357 120.205 1.00 80.75 246 ASN A O 1
ATOM 2064 N N . ARG A 1 247 ? -83.098 -7.293 119.489 1.00 83.44 247 ARG A N 1
ATOM 2065 C CA . ARG A 1 247 ? -82.966 -6.445 120.683 1.00 83.44 247 ARG A CA 1
ATOM 2066 C C . ARG A 1 247 ? -84.176 -5.525 120.824 1.00 83.44 247 ARG A C 1
ATOM 2068 O O . ARG A 1 247 ? -84.778 -5.490 121.893 1.00 83.44 247 ARG A O 1
ATOM 2075 N N . LEU A 1 248 ? -84.554 -4.844 119.741 1.00 80.56 248 LEU A N 1
ATOM 2076 C CA . LEU A 1 248 ? -85.731 -3.976 119.691 1.00 80.56 248 LEU A CA 1
ATOM 2077 C C . LEU A 1 248 ? -87.025 -4.754 119.946 1.00 80.56 248 LEU A C 1
ATOM 2079 O O . LEU A 1 248 ? -87.898 -4.256 120.649 1.00 80.56 248 LEU A O 1
ATOM 2083 N N . PHE A 1 249 ? -87.156 -5.974 119.419 1.00 79.88 249 PHE A N 1
ATOM 2084 C CA . PHE A 1 249 ? -88.308 -6.838 119.675 1.00 79.88 249 PHE A CA 1
ATOM 2085 C C . PHE A 1 249 ? -88.433 -7.186 121.164 1.00 79.88 249 PHE A C 1
ATOM 2087 O O . PHE A 1 249 ? -89.498 -6.980 121.745 1.00 79.88 249 PHE A O 1
ATOM 2094 N N . ASN A 1 250 ? -87.340 -7.624 121.798 1.00 78.94 250 ASN A N 1
ATOM 2095 C CA . ASN A 1 250 ? -87.307 -7.936 123.230 1.00 78.94 250 ASN A CA 1
ATOM 2096 C C . ASN A 1 250 ? -87.567 -6.698 124.101 1.00 78.94 250 ASN A C 1
ATOM 2098 O O . ASN A 1 250 ? -88.253 -6.784 125.116 1.00 78.94 250 ASN A O 1
ATOM 2102 N N . GLU A 1 251 ? -87.042 -5.535 123.716 1.00 79.94 251 GLU A N 1
ATOM 2103 C CA . GLU A 1 251 ? -87.310 -4.267 124.401 1.00 79.94 251 GLU A CA 1
ATOM 2104 C C . GLU A 1 251 ? -88.798 -3.894 124.311 1.00 79.94 251 GLU A C 1
ATOM 2106 O O . GLU A 1 251 ? -89.407 -3.511 125.308 1.00 79.94 251 GLU A O 1
ATOM 2111 N N . ASN A 1 252 ? -89.421 -4.097 123.148 1.00 77.62 252 ASN A N 1
ATOM 2112 C CA . ASN A 1 252 ? -90.853 -3.878 122.941 1.00 77.62 252 ASN A CA 1
ATOM 2113 C C . ASN A 1 252 ? -91.717 -4.877 123.736 1.00 77.62 252 ASN A C 1
ATOM 2115 O O . ASN A 1 252 ? -92.761 -4.508 124.273 1.00 77.62 252 ASN A O 1
ATOM 2119 N N . GLU A 1 253 ? -91.283 -6.135 123.848 1.00 77.38 253 GLU A N 1
ATOM 2120 C CA . GLU A 1 253 ? -91.941 -7.157 124.670 1.00 77.38 253 GLU A CA 1
ATOM 2121 C C . GLU A 1 253 ? -91.833 -6.833 126.168 1.00 77.38 253 GLU A C 1
ATOM 2123 O O . GLU A 1 253 ? -92.838 -6.873 126.882 1.00 77.38 253 GLU A O 1
ATOM 2128 N N . ASN A 1 254 ? -90.656 -6.398 126.631 1.00 77.69 254 ASN A N 1
ATOM 2129 C CA . ASN A 1 254 ? -90.466 -5.899 127.992 1.00 77.69 254 ASN A CA 1
ATOM 2130 C C . ASN A 1 254 ? -91.377 -4.701 128.273 1.00 77.69 254 ASN A C 1
ATOM 2132 O O . ASN A 1 254 ? -92.126 -4.739 129.246 1.00 77.69 254 ASN A O 1
ATOM 2136 N N . LEU A 1 255 ? -91.404 -3.693 127.397 1.00 77.75 255 LEU A N 1
ATOM 2137 C CA . LEU A 1 255 ? -92.301 -2.541 127.532 1.00 77.75 255 LEU A CA 1
ATOM 2138 C C . LEU A 1 255 ? -93.781 -2.961 127.553 1.00 77.75 255 LEU A C 1
ATOM 2140 O O . LEU A 1 255 ? -94.566 -2.430 128.338 1.00 77.75 255 LEU A O 1
ATOM 2144 N N . ARG A 1 256 ? -94.181 -3.949 126.740 1.00 72.75 256 ARG A N 1
ATOM 2145 C CA . ARG A 1 256 ? -95.536 -4.527 126.785 1.00 72.75 256 ARG A CA 1
ATOM 2146 C C . ARG A 1 256 ? -95.837 -5.194 128.124 1.00 72.75 256 ARG A C 1
ATOM 2148 O O . ARG A 1 256 ? -96.905 -4.942 128.680 1.00 72.75 256 ARG A O 1
ATOM 2155 N N . SER A 1 257 ? -94.919 -6.004 128.647 1.00 71.19 257 SER A N 1
ATOM 2156 C CA . SER A 1 257 ? -95.087 -6.661 129.948 1.00 71.19 257 SER A CA 1
ATOM 2157 C C . SER A 1 257 ? -95.116 -5.657 131.107 1.00 71.19 257 SER A C 1
ATOM 2159 O O . SER A 1 257 ? -95.900 -5.811 132.042 1.00 71.19 257 SER A O 1
ATOM 2161 N N . GLU A 1 258 ? -94.347 -4.572 131.021 1.00 72.25 258 GLU A N 1
ATOM 2162 C CA . GLU A 1 258 ? -94.347 -3.483 131.997 1.00 72.25 258 GLU A CA 1
ATOM 2163 C C . GLU A 1 258 ? -95.683 -2.714 131.971 1.00 72.25 258 GLU A C 1
ATOM 2165 O O . GLU A 1 258 ? -96.269 -2.436 133.020 1.00 72.25 258 GLU A O 1
ATOM 2170 N N . ILE A 1 259 ? -96.248 -2.474 130.781 1.00 72.75 259 ILE A N 1
ATOM 2171 C CA . ILE A 1 259 ? -97.606 -1.930 130.613 1.00 72.75 259 ILE A CA 1
ATOM 2172 C C . ILE A 1 259 ? -98.673 -2.886 131.180 1.00 72.75 259 ILE A C 1
ATOM 2174 O O . ILE A 1 259 ? -99.626 -2.427 131.817 1.00 72.75 259 ILE A O 1
ATOM 2178 N N . GLU A 1 260 ? -98.545 -4.201 130.981 1.00 64.75 260 GLU A N 1
ATOM 2179 C CA . GLU A 1 260 ? -99.460 -5.194 131.566 1.00 64.75 260 GLU A CA 1
ATOM 2180 C C . GLU A 1 260 ? -99.370 -5.249 133.097 1.00 64.75 260 GLU A C 1
ATOM 2182 O O . GLU A 1 260 ? -100.406 -5.296 133.762 1.00 64.75 260 GLU A O 1
ATOM 2187 N N . GLN A 1 261 ? -98.169 -5.149 133.674 1.00 63.44 261 GLN A N 1
ATOM 2188 C CA . GLN A 1 261 ? -97.986 -5.068 135.127 1.00 63.44 261 GLN A CA 1
ATOM 2189 C C . GLN A 1 261 ? -98.550 -3.770 135.722 1.00 63.44 261 GLN A C 1
ATOM 2191 O O . GLN A 1 261 ? -99.117 -3.778 136.820 1.00 63.44 261 GLN A O 1
ATOM 2196 N N . LEU A 1 262 ? -98.435 -2.646 135.009 1.00 63.94 262 LEU A N 1
ATOM 2197 C CA . LEU A 1 262 ? -99.072 -1.387 135.403 1.00 63.94 262 LEU A CA 1
ATOM 2198 C C . LEU A 1 262 ? -100.602 -1.490 135.334 1.00 63.94 262 LEU A C 1
ATOM 2200 O O . LEU A 1 262 ? -101.286 -1.009 136.240 1.00 63.94 262 LEU A O 1
ATOM 2204 N N . LYS A 1 263 ? -101.148 -2.198 134.336 1.00 57.59 263 LYS A N 1
ATOM 2205 C CA . LYS A 1 263 ? -102.580 -2.531 134.290 1.00 57.59 263 LYS A CA 1
ATOM 2206 C C . LYS A 1 263 ? -102.999 -3.422 135.462 1.00 57.59 263 LYS A C 1
ATOM 2208 O O . LYS A 1 263 ? -104.007 -3.114 136.094 1.00 57.59 263 LYS A O 1
ATOM 2213 N N . SER A 1 264 ? -102.231 -4.450 135.834 1.00 56.72 264 SER A N 1
ATOM 2214 C CA . SER A 1 264 ? -102.576 -5.320 136.972 1.00 56.72 264 SER A CA 1
ATOM 2215 C C . SER A 1 264 ? -102.454 -4.624 138.335 1.00 56.72 264 SER A C 1
ATOM 2217 O O . SER A 1 264 ? -103.235 -4.912 139.236 1.00 56.72 264 SER A O 1
ATOM 2219 N N . LYS A 1 265 ? -101.529 -3.663 138.492 1.00 54.69 265 LYS A N 1
ATOM 2220 C CA . LYS A 1 265 ? -101.418 -2.815 139.700 1.00 54.69 265 LYS A CA 1
ATOM 2221 C C . LYS A 1 265 ? -102.526 -1.769 139.829 1.00 54.69 265 LYS A C 1
ATOM 2223 O O . LYS A 1 265 ? -102.724 -1.240 140.914 1.00 54.69 265 LYS A O 1
ATOM 2228 N N . SER A 1 266 ? -103.256 -1.484 138.752 1.00 51.94 266 SER A N 1
ATOM 2229 C CA . SER A 1 266 ? -104.409 -0.574 138.767 1.00 51.94 266 SER A CA 1
ATOM 2230 C C . SER A 1 266 ? -105.743 -1.257 139.117 1.00 51.94 266 SER A C 1
ATOM 2232 O O . SER A 1 266 ? -106.783 -0.608 139.077 1.00 51.94 266 SER A O 1
ATOM 2234 N N . SER A 1 267 ? -105.736 -2.561 139.439 1.00 46.91 267 SER A N 1
ATOM 2235 C CA . SER A 1 267 ? -106.946 -3.374 139.671 1.00 46.91 267 SER A CA 1
ATOM 2236 C C . SER A 1 267 ? -107.015 -4.062 141.044 1.00 46.91 267 SER A C 1
ATOM 2238 O O . SER A 1 267 ? -107.714 -5.066 141.173 1.00 46.91 267 SER A O 1
ATOM 2240 N N . SER A 1 268 ? -106.349 -3.536 142.080 1.00 37.72 268 SER A N 1
ATOM 2241 C CA . SER A 1 268 ? -106.581 -3.985 143.462 1.00 37.72 268 SER A CA 1
ATOM 2242 C C . SER A 1 268 ? -106.458 -2.873 144.489 1.00 37.72 268 SER A C 1
ATOM 2244 O O . SER A 1 268 ? -105.637 -1.956 144.274 1.00 37.72 268 SER A O 1
#

Secondary structure (DSSP, 8-state):
-HHHHHHHHHHHHHHHHHTTS-HHHHHHHHHHHHHHHHHHHHHHHHHH--S-HHHHHHHHHHHHHHHHHHHHHS-HHHHHHHHHHHHHHHHHHHHHHHHHHHHHHHHHHHHHHHHHHHHHHHHHHHHHHHHHHHHHHHHHHHHHHHHHHHHHHHHHHHHHHHHHHHHHHHHHHHHHHHHHHHHHHHHHHHHHHHHHHHHHHHHHHHHHHHHHHHHHHHHHHHHHHHHHHHHHHHHHHHHHHHHHHHHHHHHHHHHHHHHHHHHHHT--

Solvent-accessible surface area (backbone atoms only — not comparable to full-atom values): 14364 Å² total; per-residue (Å²): 116,66,68,63,54,50,52,50,51,49,53,53,50,56,54,60,62,63,64,75,59,59,71,65,56,60,30,50,51,48,44,50,51,53,54,51,58,70,51,40,62,53,52,47,49,68,74,70,54,89,68,60,71,68,62,44,50,54,56,37,50,52,50,48,50,52,46,49,56,57,46,72,72,44,62,74,62,58,61,52,51,51,27,49,51,53,42,53,51,47,68,55,53,47,60,55,54,51,54,55,51,52,52,53,52,51,51,54,52,51,53,52,49,52,55,52,52,52,53,52,53,52,52,51,53,51,52,53,52,51,52,54,50,52,49,52,50,51,52,50,50,52,49,53,53,50,52,49,53,52,51,53,53,49,53,52,49,51,51,52,50,52,51,52,51,51,49,51,50,50,52,50,52,50,50,50,52,51,52,52,52,48,51,52,53,50,51,52,50,54,50,52,53,49,57,51,51,52,50,53,52,51,52,53,49,52,52,48,53,51,51,51,51,51,52,51,53,49,52,51,51,55,49,51,52,51,52,50,55,50,52,52,50,51,50,52,53,50,50,51,51,51,52,51,49,52,52,51,49,51,51,52,50,50,52,50,52,51,52,51,52,52,54,58,65,72,71,116

Radius of gyration: 91.73 Å; Cα contacts (8 Å, |Δi|>4): 26; chains: 1; bounding box: 179×39×235 Å

Sequence (268 aa):
METIKELLSNFLKVQEEKIKTPTFITFFIAFLVFKIWIYWKPISIFLLSTKTIEERILVIDNKINLIEQNFSTHPLWLSFLFALAITIIYTILFPLIQLGVNVILSWVKKKNFNIKADIETEIRKRKIEIEKTEQKFRDLQNKNATDRSLNDQLRDKDSQINNLLEEMNRISKNHNNQIDSLKEIHSNEVGSIHADYERKIEDLKAELEERISLMQAQAQIDYNEMMHKHDEQLYLIQQEANSENNRLFNENENLRSEIEQLKSKSSS

Mean predicted aligned error: 19.3 Å

pLDDT: mean 79.6, std 14.64, range [37.72, 97.25]

Foldseek 3Di:
DVVVVVVLVVVLVVLVVVVPDPLVVQLVVLLVVVVCVLCVVLVCLCVPPPDDNVVNCVVSVVVVVVSVVVVVVPPPVVSSVVSVVVSVCCVVVVVVVNVVSVVVVVVVVVVVVVVVVVVVVVVVVVVVVVVVVVVVVVVVVVVVVVVVVVVVVVVVVVVVVVVVVVVVVVVVVVVVVVVVVVVVVVVVVVVVVVVVVVVVVVVVVVVVVVVVVVVVVVVVVVVVVVVVVVVVVVVVVVVVVVVVVVVVVVVVVVVVVVVVVVVVVVPD